Protein AF-0000000074462006 (afdb_homodimer)

InterPro domains:
  IPR008476 Protein PBDC1, metazoa/fungi [PTHR13410] (3-148)
  IPR021148 Polysaccharide biosynthesis domain [PF04669] (16-142)
  IPR023139 PBDC1-like domain superfamily [G3DSA:1.10.3560.10] (12-144)

Secondary structure (DSSP, 8-state):
------HHHHHHHHHHHHHHHHHHHHHHHHHHHHHHHS-GGG---STTHHHHHHHHHHH-TT--TTSPP-HHHHTSHHHHHHHHHHHGGGTTTSTTTT-EEEEESSTTS-S-TTTEEEEEHHHHHHHHHHHHHTTTTHHHHHHHHHHT-/------HHHHHHHHHHHHHHHHHHHHHHHHHHHHHHHS-GGG---STTHHHHHHHHHHH-TT--TTSPP-HHHHTSHHHHHHHHHHHGGGTTTSTTTT-EEEEESSTTS-S-TTTEEEEEHHHHHHHHHHHHHTTTTHHHHHHHHHHH-

Sequence (298 aa):
MSKPFDPETAENFEDMEKQFAVKAVEHLMTYWSILEKVPGSKLRLTKMDDEILESFQKEFPDFDPAETLDEDKMKSKEGKEKWRNWINQYEKIIEDFNFGTMLRASPKVEYDRDTTIFAMRMQFYAVEIARNRAGLNDWIYERAQKANKMSKPFDPETAENFEDMEKQFAVKAVEHLMTYWSILEKVPGSKLRLTKMDDEILESFQKEFPDFDPAETLDEDKMKSKEGKEKWRNWINQYEKIIEDFNFGTMLRASPKVEYDRDTTIFAMRMQFYAVEIARNRAGLNDWIYERAQKANK

pLDDT: mean 91.4, std 12.23, range [29.73, 98.75]

Structure (mmCIF, N/CA/C/O backbone):
data_AF-0000000074462006-model_v1
#
loop_
_entity.id
_entity.type
_entity.pdbx_description
1 polymer 'Protein PBDC1 homolog'
#
loop_
_atom_site.group_PDB
_atom_site.id
_atom_site.type_symbol
_atom_site.label_atom_id
_atom_site.label_alt_id
_atom_site.label_comp_id
_atom_site.label_asym_id
_atom_site.label_entity_id
_atom_site.label_seq_id
_atom_site.pdbx_PDB_ins_code
_atom_site.Cartn_x
_atom_site.Cartn_y
_atom_site.Cartn_z
_atom_site.occupancy
_atom_site.B_iso_or_equiv
_atom_site.auth_seq_id
_atom_site.auth_comp_id
_atom_site.auth_asym_id
_atom_site.auth_atom_id
_atom_site.pdbx_PDB_model_num
ATOM 1 N N . MET A 1 1 ? -35.156 0.19 -2.195 1 30.03 1 MET A N 1
ATOM 2 C CA . MET A 1 1 ? -35.062 1.135 -1.088 1 30.03 1 MET A CA 1
ATOM 3 C C . MET A 1 1 ? -33.688 1.033 -0.416 1 30.03 1 MET A C 1
ATOM 5 O O . MET A 1 1 ? -33.25 -0.063 -0.085 1 30.03 1 MET A O 1
ATOM 9 N N . SER A 1 2 ? -32.812 1.957 -0.608 1 38.69 2 SER A N 1
ATOM 10 C CA . SER A 1 2 ? -31.438 2.047 -0.091 1 38.69 2 SER A CA 1
ATOM 11 C C . SER A 1 2 ? -31.391 1.777 1.41 1 38.69 2 SER A C 1
ATOM 13 O O . SER A 1 2 ? -32.188 2.348 2.17 1 38.69 2 SER A O 1
ATOM 15 N N . LYS A 1 3 ? -31.25 0.632 1.844 1 43.88 3 LYS A N 1
ATOM 16 C CA . LYS A 1 3 ? -31.25 0.318 3.27 1 43.88 3 LYS A CA 1
ATOM 17 C C . LYS A 1 3 ? -30.641 1.449 4.086 1 43.88 3 LYS A C 1
ATOM 19 O O . LYS A 1 3 ? -29.719 2.133 3.619 1 43.88 3 LYS A O 1
ATOM 24 N N . PRO A 1 4 ? -31.219 1.793 5.152 1 48.81 4 PRO A N 1
ATOM 25 C CA . PRO A 1 4 ? -30.75 2.9 5.984 1 48.81 4 PRO A CA 1
ATOM 26 C C . PRO A 1 4 ? -29.281 2.746 6.391 1 48.81 4 PRO A C 1
ATOM 28 O O . PRO A 1 4 ? -28.797 1.623 6.52 1 48.81 4 PRO A O 1
ATOM 31 N N . PHE A 1 5 ? -28.469 3.727 6.227 1 54.06 5 PHE A N 1
ATOM 32 C CA . PHE A 1 5 ? -27.062 3.797 6.609 1 54.06 5 PHE A CA 1
ATOM 33 C C . PHE A 1 5 ? -26.859 3.352 8.055 1 54.06 5 PHE A C 1
ATOM 35 O O . PHE A 1 5 ? -27.469 3.916 8.969 1 54.06 5 PHE A O 1
ATOM 42 N N . ASP A 1 6 ? -26.734 2.104 8.406 1 61.88 6 ASP A N 1
ATOM 43 C CA . ASP A 1 6 ? -26.406 1.596 9.734 1 61.88 6 ASP A CA 1
ATOM 44 C C . ASP A 1 6 ? -24.953 1.911 10.094 1 61.88 6 ASP A C 1
ATOM 46 O O . ASP A 1 6 ? -24.031 1.367 9.484 1 61.88 6 ASP A O 1
ATOM 50 N N . PRO A 1 7 ? -24.797 2.842 10.938 1 63.03 7 PRO A N 1
ATOM 51 C CA . PRO A 1 7 ? -23.453 3.273 11.359 1 63.03 7 PRO A CA 1
ATOM 52 C C . PRO A 1 7 ? -22.562 2.105 11.766 1 63.03 7 PRO A C 1
ATOM 54 O O . PRO A 1 7 ? -21.344 2.139 11.523 1 63.03 7 PRO A O 1
ATOM 57 N N . GLU A 1 8 ? -23.156 1.146 12.43 1 62.78 8 GLU A N 1
ATOM 58 C CA . GLU A 1 8 ? -22.359 0.003 12.859 1 62.78 8 GLU A CA 1
ATOM 59 C C . GLU A 1 8 ? -21.812 -0.769 11.656 1 62.78 8 GLU A C 1
ATOM 61 O O . GLU A 1 8 ? -20.688 -1.24 11.68 1 62.78 8 GLU A O 1
ATOM 66 N N . THR A 1 9 ? -22.672 -0.893 10.727 1 64.88 9 THR A N 1
ATOM 67 C CA . THR A 1 9 ? -22.25 -1.581 9.516 1 64.88 9 THR A CA 1
ATOM 68 C C . THR A 1 9 ? -21.156 -0.79 8.797 1 64.88 9 THR A C 1
ATOM 70 O O . THR A 1 9 ? -20.188 -1.368 8.305 1 64.88 9 THR A O 1
ATOM 73 N N . ALA A 1 10 ? -21.359 0.447 8.867 1 64.38 10 ALA A N 1
ATOM 74 C CA . ALA A 1 10 ? -20.375 1.317 8.242 1 64.38 10 ALA A CA 1
ATOM 75 C C . ALA A 1 10 ? -19.031 1.212 8.945 1 64.38 10 ALA A C 1
ATOM 77 O O . ALA A 1 10 ? -17.984 1.163 8.297 1 64.38 10 ALA A O 1
ATOM 78 N N . GLU A 1 11 ? -19.094 1.138 10.281 1 69.5 11 GLU A N 1
ATOM 79 C CA . GLU A 1 11 ? -17.875 1.027 11.07 1 69.5 11 GLU A CA 1
ATOM 80 C C . GLU A 1 11 ? -17.156 -0.292 10.797 1 69.5 11 GLU A C 1
ATOM 82 O O . GLU A 1 11 ? -15.922 -0.332 10.711 1 69.5 11 GLU A O 1
ATOM 87 N N . ASN A 1 12 ? -17.938 -1.334 10.727 1 72.06 12 ASN A N 1
ATOM 88 C CA . ASN A 1 12 ? -17.359 -2.643 10.445 1 72.06 12 ASN A CA 1
ATOM 89 C C . ASN A 1 12 ? -16.703 -2.676 9.062 1 72.06 12 ASN A C 1
ATOM 91 O O . ASN A 1 12 ? -15.625 -3.248 8.898 1 72.06 12 ASN A O 1
ATOM 95 N N . PHE A 1 13 ? -17.375 -1.997 8.211 1 73.31 13 PHE A N 1
ATOM 96 C CA . PHE A 1 13 ? -16.828 -1.946 6.855 1 73.31 13 PHE A CA 1
ATOM 97 C C . PHE A 1 13 ? -15.531 -1.155 6.82 1 73.31 13 PHE A C 1
ATOM 99 O O . PHE A 1 13 ? -14.586 -1.538 6.125 1 73.31 13 PHE A O 1
ATOM 106 N N . GLU A 1 14 ? -15.508 -0.143 7.617 1 74.94 14 GLU A N 1
ATOM 107 C CA . GLU A 1 14 ? -14.305 0.675 7.68 1 74.94 14 GLU A CA 1
ATOM 108 C C . GLU A 1 14 ? -13.133 -0.107 8.273 1 74.94 14 GLU A C 1
ATOM 110 O O . GLU A 1 14 ? -12 0.026 7.824 1 74.94 14 GLU A O 1
ATOM 115 N N . ASP A 1 15 ? -13.5 -0.88 9.172 1 80.44 15 ASP A N 1
ATOM 116 C CA . ASP A 1 15 ? -12.461 -1.68 9.812 1 80.44 15 ASP A CA 1
ATOM 117 C C . ASP A 1 15 ? -11.93 -2.752 8.867 1 80.44 15 ASP A C 1
ATOM 119 O O . ASP A 1 15 ? 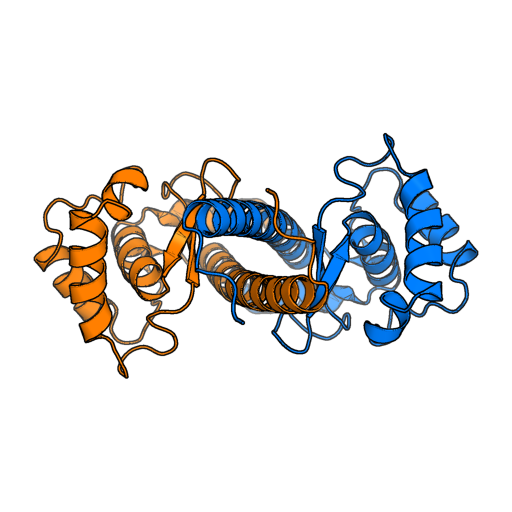-10.719 -2.998 8.82 1 80.44 15 ASP A O 1
ATOM 123 N N . MET A 1 16 ? -12.812 -3.32 8.18 1 81.12 16 MET A N 1
ATOM 124 C CA . MET A 1 16 ? -12.406 -4.34 7.219 1 81.12 16 MET A CA 1
ATOM 125 C C . MET A 1 16 ? -11.562 -3.73 6.105 1 81.12 16 MET A C 1
ATOM 127 O O . MET A 1 16 ? -10.531 -4.293 5.723 1 81.12 16 MET A O 1
ATOM 131 N N . GLU A 1 17 ? -12.016 -2.641 5.727 1 81.88 17 GLU A N 1
ATOM 132 C CA . GLU A 1 17 ? -11.281 -1.932 4.68 1 81.88 17 GLU A CA 1
ATOM 133 C C . GLU A 1 17 ? -9.867 -1.569 5.141 1 81.88 17 GLU A C 1
ATOM 135 O O . GLU A 1 17 ? -8.906 -1.738 4.395 1 81.88 17 GLU A O 1
ATOM 140 N N . LYS A 1 18 ? -9.82 -1.176 6.348 1 86.31 18 LYS A N 1
ATOM 141 C CA . LYS A 1 18 ? -8.531 -0.815 6.93 1 86.31 18 LYS A CA 1
ATOM 142 C C . LYS A 1 18 ? -7.617 -2.035 7.047 1 86.31 18 LYS A C 1
ATOM 144 O O . LYS A 1 18 ? -6.438 -1.974 6.695 1 86.31 18 LYS A O 1
ATOM 149 N N . GLN A 1 19 ? -8.141 -3.094 7.465 1 87.5 19 GLN A N 1
ATOM 150 C CA . GLN A 1 19 ? -7.336 -4.297 7.637 1 87.5 19 GLN A CA 1
ATOM 151 C C . GLN A 1 19 ? -6.785 -4.789 6.301 1 87.5 19 GLN A C 1
ATOM 153 O O . GLN A 1 19 ? -5.605 -5.129 6.199 1 87.5 19 GLN A O 1
ATOM 158 N N . PHE A 1 20 ? -7.656 -4.801 5.348 1 91.44 20 PHE A N 1
ATOM 159 C CA . PHE A 1 20 ? -7.215 -5.215 4.023 1 91.44 20 PHE A CA 1
ATOM 160 C C . PHE A 1 20 ? -6.152 -4.266 3.484 1 91.44 20 PHE A C 1
ATOM 162 O O . PHE A 1 20 ? -5.09 -4.703 3.035 1 91.44 20 PHE A O 1
ATOM 169 N N . ALA A 1 21 ? -6.441 -3.012 3.561 1 94.06 21 ALA A N 1
ATOM 170 C CA . ALA A 1 21 ? -5.551 -2.008 2.984 1 94.06 21 ALA A CA 1
ATOM 171 C C . ALA A 1 21 ? -4.184 -2.033 3.664 1 94.06 21 ALA A C 1
ATOM 173 O O . ALA A 1 21 ? -3.15 -2.014 2.992 1 94.06 21 ALA A O 1
ATOM 174 N N . VAL A 1 22 ? -4.172 -2.141 4.922 1 94 22 VAL A N 1
ATOM 175 C CA . VAL A 1 22 ? -2.914 -2.121 5.664 1 94 22 VAL A CA 1
ATOM 176 C C . VAL A 1 22 ? -2.092 -3.361 5.316 1 94 22 VAL A C 1
ATOM 178 O O . VAL A 1 22 ? -0.887 -3.266 5.074 1 94 22 VAL A O 1
ATOM 181 N N . LYS A 1 23 ? -2.742 -4.484 5.266 1 93.44 23 LYS A N 1
ATOM 182 C CA . LYS A 1 23 ? -2.041 -5.719 4.93 1 93.44 23 LYS A CA 1
ATOM 183 C C . LYS A 1 23 ? -1.5 -5.676 3.504 1 93.44 23 LYS A C 1
ATOM 185 O O . LYS A 1 23 ? -0.391 -6.145 3.242 1 93.44 23 LYS A O 1
ATOM 190 N N . ALA A 1 24 ? -2.318 -5.156 2.666 1 95 24 ALA A N 1
ATOM 191 C CA . ALA A 1 24 ? -1.876 -5.012 1.282 1 95 24 ALA A CA 1
ATOM 192 C C . ALA A 1 24 ? -0.675 -4.078 1.184 1 95 24 ALA A C 1
ATOM 194 O O . ALA A 1 24 ? 0.32 -4.402 0.531 1 95 24 ALA A O 1
ATOM 195 N N . VAL A 1 25 ? -0.757 -2.984 1.846 1 94.88 25 VAL A N 1
ATOM 196 C CA . VAL A 1 25 ? 0.331 -2.014 1.829 1 94.88 25 VAL A CA 1
ATOM 197 C C . VAL A 1 25 ? 1.604 -2.652 2.377 1 94.88 25 VAL A C 1
ATOM 199 O O . VAL A 1 25 ? 2.672 -2.547 1.768 1 94.88 25 VAL A O 1
ATOM 202 N N . GLU A 1 26 ? 1.517 -3.25 3.473 1 94.44 26 GLU A N 1
ATOM 203 C CA . GLU A 1 26 ? 2.666 -3.914 4.078 1 94.44 26 GLU A CA 1
ATOM 204 C C . GLU A 1 26 ? 3.295 -4.918 3.117 1 94.44 26 GLU A C 1
ATOM 206 O O . GLU A 1 26 ? 4.508 -4.902 2.9 1 94.44 26 GLU A O 1
ATOM 211 N N . HIS A 1 27 ? 2.48 -5.691 2.576 1 95.19 27 HIS A N 1
ATOM 212 C CA . HIS A 1 27 ? 2.924 -6.746 1.672 1 95.19 27 HIS A CA 1
ATOM 213 C C . HIS A 1 27 ? 3.562 -6.16 0.416 1 95.19 27 HIS A C 1
ATOM 215 O O . HIS A 1 27 ? 4.695 -6.508 0.071 1 95.19 27 HIS A O 1
ATOM 221 N N . LEU A 1 28 ? 2.906 -5.266 -0.195 1 97.12 28 LEU A N 1
ATOM 222 C CA . LEU A 1 28 ? 3.334 -4.758 -1.495 1 97.12 28 LEU A CA 1
ATOM 223 C C . LEU A 1 28 ? 4.531 -3.828 -1.35 1 97.12 28 LEU A C 1
ATOM 225 O O . LEU A 1 28 ? 5.43 -3.826 -2.195 1 97.12 28 LEU A O 1
ATOM 229 N N . MET A 1 29 ? 4.562 -3.059 -0.295 1 95.19 29 MET A N 1
ATOM 230 C CA . MET A 1 29 ? 5.703 -2.186 -0.047 1 95.19 29 MET A CA 1
ATOM 231 C C . MET A 1 29 ? 6.969 -3 0.206 1 95.19 29 MET A C 1
ATOM 233 O O . MET A 1 29 ? 8.039 -2.672 -0.31 1 95.19 29 MET A O 1
ATOM 237 N N . THR A 1 30 ? 6.855 -3.982 0.974 1 94.06 30 THR A N 1
ATOM 238 C CA . THR A 1 30 ? 7.996 -4.852 1.242 1 94.06 30 THR A CA 1
ATOM 239 C C . THR A 1 30 ? 8.492 -5.504 -0.044 1 94.06 30 THR A C 1
ATOM 241 O O . THR A 1 30 ? 9.688 -5.477 -0.339 1 94.06 30 THR A O 1
ATOM 244 N N . TYR A 1 31 ? 7.602 -6.059 -0.747 1 96.56 31 TYR A N 1
ATOM 245 C CA . TYR A 1 31 ? 7.941 -6.703 -2.01 1 96.56 31 TYR A CA 1
ATOM 246 C C . TYR A 1 31 ? 8.602 -5.723 -2.965 1 96.56 31 TYR A C 1
ATOM 248 O O . TYR A 1 31 ? 9.656 -6.012 -3.533 1 96.56 31 TYR A O 1
ATOM 256 N N . TRP A 1 32 ? 8.031 -4.555 -3.125 1 95.94 32 TRP A N 1
ATOM 257 C CA . TRP A 1 32 ? 8.555 -3.553 -4.047 1 95.94 32 TRP A CA 1
ATOM 258 C C . TRP A 1 32 ? 9.945 -3.092 -3.619 1 95.94 32 TRP A C 1
ATOM 260 O O . TRP A 1 32 ? 10.844 -2.945 -4.453 1 95.94 32 TRP A O 1
ATOM 270 N N . SER A 1 33 ? 10.102 -2.924 -2.312 1 93.12 33 SER A N 1
ATOM 271 C CA . SER A 1 33 ? 11.398 -2.518 -1.776 1 93.12 33 SER A CA 1
ATOM 272 C C . SER A 1 33 ? 12.477 -3.545 -2.1 1 93.12 33 SER A C 1
ATOM 274 O O . SER A 1 33 ? 13.609 -3.182 -2.443 1 93.12 33 SER A O 1
ATOM 276 N N . ILE A 1 34 ? 12.156 -4.773 -2.021 1 94.25 34 ILE A N 1
ATOM 277 C CA . ILE A 1 34 ? 13.117 -5.832 -2.309 1 94.25 34 ILE A CA 1
ATOM 278 C C . ILE A 1 34 ? 13.445 -5.84 -3.799 1 94.25 34 ILE A C 1
ATOM 280 O O . ILE A 1 34 ? 14.609 -5.98 -4.184 1 94.25 34 ILE A O 1
ATOM 284 N N . LEU A 1 35 ? 12.445 -5.621 -4.648 1 96.44 35 LEU A N 1
ATOM 285 C CA . LEU A 1 35 ? 12.648 -5.609 -6.09 1 96.44 35 LEU A CA 1
ATOM 286 C C . LEU A 1 35 ? 13.578 -4.473 -6.5 1 96.44 35 LEU A C 1
ATOM 288 O O . LEU A 1 35 ? 14.234 -4.547 -7.543 1 96.44 35 LEU A O 1
ATOM 292 N N . GLU A 1 36 ? 13.594 -3.439 -5.73 1 93.38 36 GLU A N 1
ATOM 293 C CA . GLU A 1 36 ? 14.477 -2.312 -6.02 1 93.38 36 GLU A CA 1
ATOM 294 C C . GLU A 1 36 ? 15.922 -2.633 -5.641 1 93.38 36 GLU A C 1
ATOM 296 O O . GLU A 1 36 ? 16.859 -1.99 -6.125 1 93.38 36 GLU A O 1
ATOM 301 N N . LYS A 1 37 ? 16.125 -3.611 -4.793 1 91.94 37 LYS A N 1
ATOM 302 C CA . LYS A 1 37 ? 17.453 -3.902 -4.25 1 91.94 37 LYS A CA 1
ATOM 303 C C . LYS A 1 37 ? 18.047 -5.148 -4.895 1 91.94 37 LYS A C 1
ATOM 305 O O . LYS A 1 37 ? 19.266 -5.277 -4.996 1 91.94 37 LYS A O 1
ATOM 310 N N . VAL A 1 38 ? 17.188 -6.07 -5.281 1 95.19 38 VAL A N 1
ATOM 311 C CA . VAL A 1 38 ? 17.609 -7.336 -5.867 1 95.19 38 VAL A CA 1
ATOM 312 C C . VAL A 1 38 ? 16.797 -7.613 -7.133 1 95.19 38 VAL A C 1
ATOM 314 O O . VAL A 1 38 ? 15.586 -7.418 -7.156 1 95.19 38 VAL A O 1
ATOM 317 N N . PRO A 1 39 ? 17.516 -8.109 -8.188 1 97.56 39 PRO A N 1
ATOM 318 C CA . PRO A 1 39 ? 16.75 -8.516 -9.367 1 97.56 39 PRO A CA 1
ATOM 319 C C . PRO A 1 39 ? 15.695 -9.57 -9.055 1 97.56 39 PRO A C 1
ATOM 321 O O . PRO A 1 39 ? 15.969 -10.531 -8.328 1 97.56 39 PRO A O 1
ATOM 324 N N . GLY A 1 40 ? 14.531 -9.383 -9.602 1 97.69 40 GLY A N 1
ATOM 325 C CA . GLY A 1 40 ? 13.445 -10.32 -9.375 1 97.69 40 GLY A CA 1
ATOM 326 C C . GLY A 1 40 ? 13.82 -11.758 -9.695 1 97.69 40 GLY A C 1
ATOM 327 O O . GLY A 1 40 ? 13.375 -12.688 -9.016 1 97.69 40 GLY A O 1
ATOM 328 N N . SER A 1 41 ? 14.602 -11.945 -10.672 1 97.88 41 SER A N 1
ATOM 329 C CA . SER A 1 41 ? 15.016 -13.273 -11.117 1 97.88 41 SER A CA 1
ATOM 330 C C . SER A 1 41 ? 15.812 -14 -10.039 1 97.88 41 SER A C 1
ATOM 332 O O . SER A 1 41 ? 15.945 -15.219 -10.078 1 97.88 41 SER A O 1
ATOM 334 N N . LYS A 1 42 ? 16.328 -13.273 -9.086 1 97 42 LYS A N 1
ATOM 335 C CA . LYS A 1 42 ? 17.141 -13.852 -8.031 1 97 42 LYS A CA 1
ATOM 336 C C . LYS A 1 42 ? 16.375 -13.898 -6.707 1 97 42 LYS A C 1
ATOM 338 O O . LYS A 1 42 ? 16.891 -14.391 -5.703 1 97 42 LYS A O 1
ATOM 343 N N . LEU A 1 43 ? 15.242 -13.391 -6.66 1 95.88 43 LEU A N 1
ATOM 344 C CA . LEU A 1 43 ? 14.461 -13.219 -5.445 1 95.88 43 LEU A CA 1
ATOM 345 C C . LEU A 1 43 ? 13.656 -14.477 -5.133 1 95.88 43 LEU A C 1
ATOM 347 O O . LEU A 1 43 ? 13.086 -15.094 -6.035 1 95.88 43 LEU A O 1
ATOM 351 N N . ARG A 1 44 ? 13.633 -14.867 -3.861 1 95.25 44 ARG A N 1
ATOM 352 C CA . ARG A 1 44 ? 12.75 -15.922 -3.369 1 95.25 44 ARG A CA 1
ATOM 353 C C . ARG A 1 44 ? 11.633 -15.336 -2.51 1 95.25 44 ARG A C 1
ATOM 355 O O . ARG A 1 44 ? 11.898 -14.648 -1.524 1 95.25 44 ARG A O 1
ATOM 362 N N . LEU A 1 45 ? 10.438 -15.648 -2.838 1 95.94 45 LEU A N 1
ATOM 363 C CA . LEU A 1 45 ? 9.297 -15.094 -2.119 1 95.94 45 LEU A CA 1
ATOM 364 C C . LEU A 1 45 ? 8.867 -16.016 -0.989 1 95.94 45 LEU A C 1
ATOM 366 O O . LEU A 1 45 ? 8.352 -15.562 0.033 1 95.94 45 LEU A O 1
ATOM 370 N N . THR A 1 46 ? 8.938 -17.281 -1.155 1 96.25 46 THR A N 1
ATOM 371 C CA . THR A 1 46 ? 8.617 -18.281 -0.157 1 96.25 46 THR A CA 1
ATOM 372 C C . THR A 1 46 ? 9.695 -19.375 -0.125 1 96.25 46 THR A C 1
ATOM 374 O O . THR A 1 46 ? 10.586 -19.391 -0.978 1 96.25 46 THR A O 1
ATOM 377 N N . LYS A 1 47 ? 9.508 -20.234 0.784 1 95.12 47 LYS A N 1
ATOM 378 C CA . LYS A 1 47 ? 10.492 -21.312 0.915 1 95.12 47 LYS A CA 1
ATOM 379 C C . LYS A 1 47 ? 10.266 -22.391 -0.146 1 95.12 47 LYS A C 1
ATOM 381 O O . LYS A 1 47 ? 11.109 -23.266 -0.33 1 95.12 47 LYS A O 1
ATOM 386 N N . MET A 1 48 ? 9.211 -22.328 -0.892 1 97 48 MET A N 1
ATOM 387 C CA . MET A 1 48 ? 8.883 -23.406 -1.826 1 97 48 MET A CA 1
ATOM 388 C C . MET A 1 48 ? 8.531 -22.844 -3.199 1 97 48 MET A C 1
ATOM 390 O O . MET A 1 48 ? 7.586 -23.297 -3.844 1 97 48 MET A O 1
ATOM 394 N N . ASP A 1 49 ? 9.195 -21.844 -3.572 1 98.12 49 ASP A N 1
ATOM 395 C CA . ASP A 1 49 ? 8.922 -21.156 -4.836 1 98.12 49 ASP A CA 1
ATOM 396 C C . ASP A 1 49 ? 8.922 -22.141 -6 1 98.12 49 ASP A C 1
ATOM 398 O O . ASP A 1 49 ? 8.039 -22.094 -6.863 1 98.12 49 ASP A O 1
ATOM 402 N N . ASP A 1 50 ? 9.945 -23 -6.094 1 98 50 ASP A N 1
ATOM 403 C CA . ASP A 1 50 ? 10.062 -23.938 -7.203 1 98 50 ASP A CA 1
ATOM 404 C C . ASP A 1 50 ? 8.859 -24.875 -7.266 1 98 50 ASP A C 1
ATOM 406 O O . ASP A 1 50 ? 8.312 -25.109 -8.344 1 98 50 ASP A O 1
ATOM 410 N N . GLU A 1 51 ? 8.477 -25.344 -6.148 1 98.06 51 GLU A N 1
ATOM 411 C CA . GLU A 1 51 ? 7.32 -26.219 -6.074 1 98.06 51 GLU A CA 1
ATOM 412 C C . GLU A 1 51 ? 6.043 -25.5 -6.473 1 98.06 51 GLU A C 1
ATOM 414 O O . GLU A 1 51 ? 5.199 -26.062 -7.18 1 98.06 51 GLU A O 1
ATOM 419 N N . ILE A 1 52 ? 5.898 -24.266 -5.996 1 98.19 52 ILE A N 1
ATOM 420 C CA . ILE A 1 52 ? 4.723 -23.469 -6.32 1 98.19 52 ILE A CA 1
ATOM 421 C C . ILE A 1 52 ? 4.668 -23.219 -7.824 1 98.19 52 ILE A C 1
ATOM 423 O O . ILE A 1 52 ? 3.613 -23.359 -8.445 1 98.19 52 ILE A O 1
ATOM 427 N N . LEU A 1 53 ? 5.75 -22.891 -8.359 1 98.38 53 LEU A N 1
ATOM 428 C CA . LEU A 1 53 ? 5.812 -22.609 -9.789 1 98.38 53 LEU A CA 1
ATOM 429 C C . LEU A 1 53 ? 5.418 -23.828 -10.609 1 98.38 53 LEU A C 1
ATOM 431 O O . LEU A 1 53 ? 4.625 -23.719 -11.547 1 98.38 53 LEU A O 1
ATOM 435 N N . GLU A 1 54 ? 6.016 -24.922 -10.297 1 98.25 54 GLU A N 1
ATOM 436 C CA . GLU A 1 54 ? 5.703 -26.172 -11.008 1 98.25 54 GLU A CA 1
ATOM 437 C C . GLU A 1 54 ? 4.219 -26.5 -10.898 1 98.25 54 GLU A C 1
ATOM 439 O O . GLU A 1 54 ? 3.574 -26.812 -11.906 1 98.25 54 GLU A O 1
ATOM 444 N N . SER A 1 55 ? 3.709 -26.438 -9.695 1 98.25 55 SER A N 1
ATOM 445 C CA . SER A 1 55 ? 2.295 -26.719 -9.453 1 98.25 55 SER A CA 1
ATOM 446 C C . SER A 1 55 ? 1.407 -25.75 -10.227 1 98.25 55 SER A C 1
ATOM 448 O O . SER A 1 55 ? 0.401 -26.156 -10.812 1 98.25 55 SER A O 1
ATOM 450 N N . PHE A 1 56 ? 1.722 -24.516 -10.227 1 98.5 56 PHE A N 1
ATOM 451 C CA . PHE A 1 56 ? 0.978 -23.453 -10.914 1 98.5 56 PHE A CA 1
ATOM 452 C C . PHE A 1 56 ? 0.949 -23.703 -12.414 1 98.5 56 PHE A C 1
ATOM 454 O O . PHE A 1 56 ? -0.109 -23.625 -13.047 1 98.5 56 PHE A O 1
ATOM 461 N N . GLN A 1 57 ? 2.059 -24.047 -12.945 1 97.62 57 GLN A N 1
ATOM 462 C CA . GLN A 1 57 ? 2.164 -24.297 -14.383 1 97.62 57 GLN A CA 1
ATOM 463 C C . GLN A 1 57 ? 1.377 -25.547 -14.781 1 97.62 57 GLN A C 1
ATOM 465 O O . GLN A 1 57 ? 0.82 -25.609 -15.875 1 97.62 57 GLN A O 1
ATOM 470 N N . LYS A 1 58 ? 1.37 -26.516 -13.93 1 98 58 LYS A N 1
ATOM 471 C CA . LYS A 1 58 ? 0.594 -27.719 -14.188 1 98 58 LYS A CA 1
ATOM 472 C C . LYS A 1 58 ? -0.901 -27.422 -14.219 1 98 58 LYS A C 1
ATOM 474 O O . LYS A 1 58 ? -1.621 -27.906 -15.094 1 98 58 LYS A O 1
ATOM 479 N N . GLU A 1 59 ? -1.303 -26.594 -13.273 1 97.44 59 GLU A N 1
ATOM 480 C CA . GLU A 1 59 ? -2.723 -26.266 -13.172 1 97.44 59 GLU A CA 1
ATOM 481 C C . GLU A 1 59 ? -3.141 -25.266 -14.25 1 97.44 59 GLU A C 1
ATOM 483 O O . GLU A 1 59 ? -4.262 -25.328 -14.758 1 97.44 59 GLU A O 1
ATOM 488 N N . PHE A 1 60 ? -2.279 -24.359 -14.555 1 97.38 60 PHE A N 1
ATOM 489 C CA . PHE A 1 60 ? -2.531 -23.312 -15.539 1 97.38 60 PHE A CA 1
ATOM 490 C C . PHE A 1 60 ? -1.474 -23.328 -16.641 1 97.38 60 PHE A C 1
ATOM 492 O O . PHE A 1 60 ? -0.707 -22.375 -16.781 1 97.38 60 PHE A O 1
ATOM 499 N N . PRO A 1 61 ? -1.485 -24.281 -17.484 1 97 61 PRO A N 1
ATOM 500 C CA . PRO A 1 61 ? -0.42 -24.469 -18.469 1 97 61 PRO A CA 1
ATOM 501 C C . PRO A 1 61 ? -0.369 -23.359 -19.5 1 97 61 PRO A C 1
ATOM 503 O O . PRO A 1 61 ? 0.688 -23.109 -20.078 1 97 61 PRO A O 1
ATOM 506 N N . ASP A 1 62 ? -1.461 -22.703 -19.703 1 95.19 62 ASP A N 1
ATOM 507 C CA . ASP A 1 62 ? -1.518 -21.672 -20.719 1 95.19 62 ASP A CA 1
ATOM 508 C C . ASP A 1 62 ? -1.183 -20.297 -20.141 1 95.19 62 ASP A C 1
ATOM 510 O O . ASP A 1 62 ? -1.262 -19.281 -20.828 1 95.19 62 ASP A O 1
ATOM 514 N N . PHE A 1 63 ? -0.843 -20.312 -18.922 1 96.44 63 PHE A N 1
ATOM 515 C CA . PHE A 1 63 ? -0.525 -19.031 -18.281 1 96.44 63 PHE A CA 1
ATOM 516 C C . PHE A 1 63 ? 0.79 -18.469 -18.812 1 96.44 63 PHE A C 1
ATOM 518 O O . PHE A 1 63 ? 1.799 -19.188 -18.844 1 96.44 63 PHE A O 1
ATOM 525 N N . ASP A 1 64 ? 0.773 -17.312 -19.25 1 97.88 64 ASP A N 1
ATOM 526 C CA . ASP A 1 64 ? 1.955 -16.562 -19.672 1 97.88 64 ASP A CA 1
ATOM 527 C C . ASP A 1 64 ? 2.217 -15.383 -18.75 1 97.88 64 ASP A C 1
ATOM 529 O O . ASP A 1 64 ? 1.459 -14.406 -18.734 1 97.88 64 ASP A O 1
ATOM 533 N N . PRO A 1 65 ? 3.268 -15.406 -18 1 97.88 65 PRO A N 1
ATOM 534 C CA . PRO A 1 65 ? 3.535 -14.352 -17.031 1 97.88 65 PRO A CA 1
ATOM 535 C C . PRO A 1 65 ? 3.779 -12.992 -17.688 1 97.88 65 PRO A C 1
ATOM 537 O O . PRO A 1 65 ? 3.719 -11.961 -17.016 1 97.88 65 PRO A O 1
ATOM 540 N N . ALA A 1 66 ? 4.07 -12.977 -18.953 1 98.12 66 ALA A N 1
ATOM 541 C CA . ALA A 1 66 ? 4.371 -11.727 -19.641 1 98.12 66 ALA A CA 1
ATOM 542 C C . ALA A 1 66 ? 3.094 -11.039 -20.125 1 98.12 66 ALA A C 1
ATOM 544 O O . ALA A 1 66 ? 3.111 -9.859 -20.469 1 98.12 66 ALA A O 1
ATOM 545 N N . GLU A 1 67 ? 2.059 -11.812 -20.125 1 97.75 67 GLU A N 1
ATOM 546 C CA . GLU A 1 67 ? 0.797 -11.289 -20.641 1 97.75 67 GLU A CA 1
ATOM 547 C C . GLU A 1 67 ? 0.028 -10.531 -19.562 1 97.75 67 GLU A C 1
ATOM 549 O O . GLU A 1 67 ? 0.186 -10.805 -18.359 1 97.75 67 GLU A O 1
ATOM 554 N N . THR A 1 68 ? -0.81 -9.586 -19.969 1 98.06 68 THR A N 1
ATOM 555 C CA . THR A 1 68 ? -1.702 -8.883 -19.062 1 98.06 68 THR A CA 1
ATOM 556 C C . THR A 1 68 ? -2.768 -9.828 -18.516 1 98.06 68 THR A C 1
ATOM 558 O O . THR A 1 68 ? -3.414 -10.547 -19.266 1 98.06 68 THR A O 1
ATOM 561 N N . LEU A 1 69 ? -2.855 -9.836 -17.219 1 97.25 69 LEU A N 1
ATOM 562 C CA . LEU A 1 69 ? -3.83 -10.703 -16.578 1 97.25 69 LEU A CA 1
ATOM 563 C C . LEU A 1 69 ? -5.254 -10.312 -16.953 1 97.25 69 LEU A C 1
ATOM 565 O O . LEU A 1 69 ? -5.562 -9.117 -17.047 1 97.25 69 LEU A O 1
ATOM 569 N N . ASP A 1 70 ? -6.02 -11.281 -17.188 1 94.38 70 ASP A N 1
ATOM 570 C CA . ASP A 1 70 ? -7.441 -11.078 -17.453 1 94.38 70 ASP A CA 1
ATOM 571 C C . ASP A 1 70 ? -8.266 -11.242 -16.188 1 94.38 70 ASP A C 1
ATOM 573 O O . ASP A 1 70 ? -8.672 -12.352 -15.844 1 94.38 70 ASP A O 1
ATOM 577 N N . GLU A 1 71 ? -8.547 -10.109 -15.516 1 91.44 71 GLU A N 1
ATOM 578 C CA . GLU A 1 71 ? -9.258 -10.141 -14.242 1 91.44 71 GLU A CA 1
ATOM 579 C C . GLU A 1 71 ? -10.648 -10.75 -14.398 1 91.44 71 GLU A C 1
ATOM 581 O O . GLU A 1 71 ? -11.125 -11.469 -13.516 1 91.44 71 GLU A O 1
ATOM 586 N N . ASP A 1 72 ? -11.32 -10.445 -15.523 1 92.12 72 ASP A N 1
ATOM 587 C CA . ASP A 1 72 ? -12.664 -10.969 -15.758 1 92.12 72 ASP A CA 1
ATOM 588 C C . ASP A 1 72 ? -12.656 -12.492 -15.836 1 92.12 72 ASP A C 1
ATOM 590 O O . ASP A 1 72 ? -13.555 -13.148 -15.32 1 92.12 72 ASP A O 1
ATOM 594 N N . LYS A 1 73 ? -11.664 -12.969 -16.5 1 94 73 LYS A N 1
ATOM 595 C CA . LYS A 1 73 ? -11.539 -14.422 -16.594 1 94 73 LYS A CA 1
ATOM 596 C C . LYS A 1 73 ? -11.289 -15.039 -15.227 1 94 73 LYS A C 1
ATOM 598 O O . LYS A 1 73 ? -11.883 -16.062 -14.891 1 94 73 LYS A O 1
ATOM 603 N N . MET A 1 74 ? -10.469 -14.43 -14.398 1 93.25 74 MET A N 1
ATOM 604 C CA . MET A 1 74 ? -10.133 -14.922 -13.062 1 93.25 74 MET A CA 1
ATOM 605 C C . MET A 1 74 ? -11.336 -14.875 -12.141 1 93.25 74 MET A C 1
ATOM 607 O O . MET A 1 74 ? -11.477 -15.711 -11.242 1 93.25 74 MET A O 1
ATOM 611 N N . LYS A 1 75 ? -12.188 -13.922 -12.414 1 89.69 75 LYS A N 1
ATOM 612 C CA . LYS A 1 75 ? -13.336 -13.703 -11.539 1 89.69 75 LYS A CA 1
ATOM 613 C C . LYS A 1 75 ? -14.586 -14.359 -12.094 1 89.69 75 LYS A C 1
ATOM 615 O O . LYS A 1 75 ? -15.672 -14.234 -11.523 1 89.69 75 LYS A O 1
ATOM 620 N N . SER A 1 76 ? -14.43 -14.992 -13.266 1 94.31 76 SER A N 1
ATOM 621 C CA . SER A 1 76 ? -15.531 -15.773 -13.812 1 94.31 76 SER A CA 1
ATOM 622 C C . SER A 1 76 ? -15.867 -16.953 -12.898 1 94.31 76 SER A C 1
ATOM 624 O O . SER A 1 76 ? -15.102 -17.281 -11.992 1 94.31 76 SER A O 1
ATOM 626 N N . LYS A 1 77 ? -17.047 -17.531 -13.047 1 95.31 77 LYS A N 1
ATOM 627 C CA . LYS A 1 77 ? -17.422 -18.703 -12.25 1 95.31 77 LYS A CA 1
ATOM 628 C C . LYS A 1 77 ? -16.375 -19.797 -12.352 1 95.31 77 LYS A C 1
ATOM 630 O O . LYS A 1 77 ? -15.938 -20.344 -11.328 1 95.31 77 LYS A O 1
ATOM 635 N N . GLU A 1 78 ? -16 -20.125 -13.562 1 96 78 GLU A N 1
ATOM 636 C CA . GLU A 1 78 ? -15.008 -21.172 -13.797 1 96 78 GLU A CA 1
ATOM 637 C C . GLU A 1 78 ? -13.648 -20.766 -13.234 1 96 78 GLU A C 1
ATOM 639 O O . GLU A 1 78 ? -12.945 -21.578 -12.633 1 96 78 GLU A O 1
ATOM 644 N N . GLY A 1 79 ? -13.203 -19.531 -13.477 1 95.75 79 GLY A N 1
ATOM 645 C CA . GLY A 1 79 ? -11.93 -19.031 -12.984 1 95.75 79 GLY A CA 1
ATOM 646 C C . GLY A 1 79 ? -11.82 -19.047 -11.477 1 95.75 79 GLY A C 1
ATOM 647 O O . GLY A 1 79 ? -10.82 -19.516 -10.922 1 95.75 79 GLY A O 1
ATOM 648 N N . LYS A 1 80 ? -12.898 -18.578 -10.859 1 94.94 80 LYS A N 1
ATOM 649 C CA . LYS A 1 80 ? -12.914 -18.562 -9.398 1 94.94 80 LYS A CA 1
ATOM 650 C C . LYS A 1 80 ? -12.773 -19.969 -8.836 1 94.94 80 LYS A C 1
ATOM 652 O O . LYS A 1 80 ? -12.031 -20.188 -7.871 1 94.94 80 LYS A O 1
ATOM 657 N N . GLU A 1 81 ? -13.492 -20.859 -9.422 1 96.69 81 GLU A N 1
ATOM 658 C CA . GLU A 1 81 ? -13.453 -22.234 -8.945 1 96.69 81 GLU A CA 1
ATOM 659 C C . GLU A 1 81 ? -12.078 -22.859 -9.156 1 96.69 81 GLU A C 1
ATOM 661 O O . GLU A 1 81 ? -11.555 -23.547 -8.266 1 96.69 81 GLU A O 1
ATOM 666 N N . LYS A 1 82 ? -11.508 -22.641 -10.25 1 97 82 LYS A N 1
ATOM 667 C CA . LYS A 1 82 ? -10.188 -23.188 -10.555 1 97 82 LYS A CA 1
ATOM 668 C C . LYS A 1 82 ? -9.133 -22.656 -9.594 1 97 82 LYS A C 1
ATOM 670 O O . LYS A 1 82 ? -8.344 -23.422 -9.031 1 97 82 LYS A O 1
ATOM 675 N N . TRP A 1 83 ? -9.102 -21.375 -9.383 1 97.25 83 TRP A N 1
ATOM 676 C CA . TRP A 1 83 ? -8.156 -20.75 -8.469 1 97.25 83 TRP A CA 1
ATOM 677 C C . TRP A 1 83 ? -8.383 -21.219 -7.039 1 97.25 83 TRP A C 1
ATOM 679 O O . TRP A 1 83 ? -7.434 -21.547 -6.324 1 97.25 83 TRP A O 1
ATOM 689 N N . ARG A 1 84 ? -9.633 -21.25 -6.648 1 96.5 84 ARG A N 1
ATOM 690 C CA . ARG A 1 84 ? -9.977 -21.672 -5.293 1 96.5 84 ARG A CA 1
ATOM 691 C C . ARG A 1 84 ? -9.461 -23.078 -5.012 1 96.5 84 ARG A C 1
ATOM 693 O O . ARG A 1 84 ? -8.836 -23.328 -3.979 1 96.5 84 ARG A O 1
ATOM 700 N N . ASN A 1 85 ? -9.75 -23.984 -5.93 1 96.94 85 ASN A N 1
ATOM 701 C CA . ASN A 1 85 ? -9.297 -25.359 -5.777 1 96.94 85 ASN A CA 1
ATOM 702 C C . ASN A 1 85 ? -7.777 -25.438 -5.672 1 96.94 85 ASN A C 1
ATOM 704 O O . ASN A 1 85 ? -7.25 -26.203 -4.855 1 96.94 85 ASN A O 1
ATOM 708 N N . TRP A 1 86 ? -7.137 -24.688 -6.441 1 97.81 86 TRP A N 1
ATOM 709 C CA . TRP A 1 86 ? -5.676 -24.734 -6.465 1 97.81 86 TRP A CA 1
ATOM 710 C C . TRP A 1 86 ? -5.094 -24.109 -5.199 1 97.81 86 TRP A C 1
ATOM 712 O O . TRP A 1 86 ? -4.191 -24.672 -4.582 1 97.81 86 TRP A O 1
ATOM 722 N N . ILE A 1 87 ? -5.598 -22.984 -4.773 1 96.81 87 ILE A N 1
ATOM 723 C CA . ILE A 1 87 ? -5.062 -22.234 -3.645 1 96.81 87 ILE A CA 1
ATOM 724 C C . ILE A 1 87 ? -5.301 -23 -2.348 1 96.81 87 ILE A C 1
ATOM 726 O O . ILE A 1 87 ? -4.469 -22.969 -1.439 1 96.81 87 ILE A O 1
ATOM 730 N N . ASN A 1 88 ? -6.391 -23.734 -2.307 1 96.38 88 ASN A N 1
ATOM 731 C CA . ASN A 1 88 ? -6.766 -24.453 -1.095 1 96.38 88 ASN A CA 1
ATOM 732 C C . ASN A 1 88 ? -5.723 -25.516 -0.728 1 96.38 88 ASN A C 1
ATOM 734 O O . ASN A 1 88 ? -5.621 -25.906 0.434 1 96.38 88 ASN A O 1
ATOM 738 N N . GLN A 1 89 ? -4.934 -25.922 -1.672 1 95.81 89 GLN A N 1
ATOM 739 C CA . GLN A 1 89 ? -3.891 -26.906 -1.421 1 95.81 89 GLN A CA 1
ATOM 740 C C . GLN A 1 89 ? -2.801 -26.344 -0.513 1 95.81 89 GLN A C 1
ATOM 742 O O . GLN A 1 89 ? -2 -27.094 0.046 1 95.81 89 GLN A O 1
ATOM 747 N N . TYR A 1 90 ? -2.799 -25.078 -0.373 1 97.19 90 TYR A N 1
ATOM 748 C CA . TYR A 1 90 ? -1.713 -24.438 0.366 1 97.19 90 TYR A CA 1
ATOM 749 C C . TYR A 1 90 ? -2.186 -23.984 1.738 1 97.19 90 TYR A C 1
ATOM 751 O O . TYR A 1 90 ? -1.479 -23.234 2.428 1 97.19 90 TYR A O 1
ATOM 759 N N . GLU A 1 91 ? -3.371 -24.484 2.055 1 94.88 91 GLU A N 1
ATOM 760 C CA . GLU A 1 91 ? -3.857 -24.25 3.412 1 94.88 91 GLU A CA 1
ATOM 761 C C . GLU A 1 91 ? -2.924 -24.891 4.441 1 94.88 91 GLU A C 1
ATOM 763 O O . GLU A 1 91 ? -2.518 -26.047 4.297 1 94.88 91 GLU A O 1
ATOM 768 N N . LYS A 1 92 ? -2.471 -24.094 5.461 1 94 92 LYS A N 1
ATOM 769 C CA . LYS A 1 92 ? -1.583 -24.531 6.539 1 94 92 LYS A CA 1
ATOM 770 C C . LYS A 1 92 ? -0.153 -24.703 6.035 1 94 92 LYS A C 1
ATOM 772 O O . LYS A 1 92 ? 0.7 -25.234 6.75 1 94 92 LYS A O 1
ATOM 777 N N . ILE A 1 93 ? 0.102 -24.469 4.797 1 95.12 93 ILE A N 1
ATOM 778 C CA . ILE A 1 93 ? 1.443 -24.562 4.227 1 95.12 93 ILE A CA 1
ATOM 779 C C . ILE A 1 93 ? 2.023 -23.156 4.062 1 95.12 93 ILE A C 1
ATOM 781 O O . ILE A 1 93 ? 3.141 -22.875 4.508 1 95.12 93 ILE A O 1
ATOM 785 N N . ILE A 1 94 ? 1.225 -22.266 3.479 1 95.06 94 ILE A N 1
ATOM 786 C CA . ILE A 1 94 ? 1.617 -20.875 3.291 1 95.06 94 ILE A CA 1
ATOM 787 C C . ILE A 1 94 ? 0.789 -19.984 4.207 1 95.06 94 ILE A C 1
ATOM 789 O O . ILE A 1 94 ? -0.443 -20.031 4.188 1 95.06 94 ILE A O 1
ATOM 793 N N . GLU A 1 95 ? 1.526 -19.25 5.012 1 91.5 95 GLU A N 1
ATOM 794 C CA . GLU A 1 95 ? 0.844 -18.297 5.887 1 91.5 95 GLU A CA 1
ATOM 795 C C . GLU A 1 95 ? 0.071 -17.266 5.078 1 91.5 95 GLU A C 1
ATOM 797 O O . GLU A 1 95 ? 0.572 -16.75 4.074 1 91.5 95 GLU A O 1
ATOM 802 N N . ASP A 1 96 ? -1.217 -17.016 5.445 1 91 96 ASP A N 1
ATOM 803 C CA . ASP A 1 96 ? -2.051 -15.977 4.848 1 91 96 ASP A CA 1
ATOM 804 C C . ASP A 1 96 ? -2.303 -16.25 3.369 1 91 96 ASP A C 1
ATOM 806 O O . ASP A 1 96 ? -2.381 -15.32 2.562 1 91 96 ASP A O 1
ATOM 810 N N . PHE A 1 97 ? -2.346 -17.562 3.035 1 93.94 97 PHE A N 1
ATOM 811 C CA . PHE A 1 97 ? -2.416 -17.969 1.637 1 93.94 97 PHE A CA 1
ATOM 812 C C . PHE A 1 97 ? -3.674 -17.422 0.976 1 93.94 97 PHE A C 1
ATOM 814 O O . PHE A 1 97 ? -3.709 -17.234 -0.242 1 93.94 97 PHE A O 1
ATOM 821 N N . ASN A 1 98 ? -4.715 -17.156 1.826 1 92.25 98 ASN A N 1
ATOM 822 C CA . ASN A 1 98 ? -6 -16.75 1.264 1 92.25 98 ASN A CA 1
ATOM 823 C C . ASN A 1 98 ? -6.348 -15.312 1.643 1 92.25 98 ASN A C 1
ATOM 825 O O . ASN A 1 98 ? -7.504 -14.906 1.54 1 92.25 98 ASN A O 1
ATOM 829 N N . PHE A 1 99 ? -5.379 -14.594 2.084 1 91.62 99 PHE A N 1
ATOM 830 C CA . PHE A 1 99 ? -5.594 -13.188 2.404 1 91.62 99 PHE A CA 1
ATOM 831 C C . PHE A 1 99 ? -5.617 -12.336 1.137 1 91.62 99 PHE A C 1
ATOM 833 O O . PHE A 1 99 ? -4.906 -12.633 0.173 1 91.62 99 PHE A O 1
ATOM 840 N N . GLY A 1 100 ? -6.391 -11.336 1.165 1 92.12 100 GLY A N 1
ATOM 841 C CA . GLY A 1 100 ? -6.484 -10.438 0.021 1 92.12 100 GLY A CA 1
ATOM 842 C C . GLY A 1 100 ? -5.258 -9.57 -0.158 1 92.12 100 GLY A C 1
ATOM 843 O O . GLY A 1 100 ? -4.645 -9.148 0.823 1 92.12 100 GLY A O 1
ATOM 844 N N . THR A 1 101 ? -4.969 -9.234 -1.358 1 95.75 101 THR A N 1
ATOM 845 C CA . THR A 1 101 ? -3.92 -8.312 -1.762 1 95.75 101 THR A CA 1
ATOM 846 C C . THR A 1 101 ? -4.172 -7.789 -3.174 1 95.75 101 THR A C 1
ATOM 848 O O . THR A 1 101 ? -5.297 -7.852 -3.674 1 95.75 101 THR A O 1
ATOM 851 N N . MET A 1 102 ? -3.141 -7.168 -3.693 1 96.25 102 MET A N 1
ATOM 852 C CA . MET A 1 102 ? -3.279 -6.656 -5.055 1 96.25 102 MET A CA 1
ATOM 853 C C . MET A 1 102 ? -2.113 -7.105 -5.926 1 96.25 102 MET A C 1
ATOM 855 O O . MET A 1 102 ? -1.06 -7.488 -5.414 1 96.25 102 MET A O 1
ATOM 859 N N . LEU A 1 103 ? -2.457 -7.137 -7.207 1 96.94 103 LEU A N 1
ATOM 860 C CA . LEU A 1 103 ? -1.504 -7.57 -8.219 1 96.94 103 LEU A CA 1
ATOM 861 C C . LEU A 1 103 ? -1.475 -6.594 -9.391 1 96.94 103 LEU A C 1
ATOM 863 O O . LEU A 1 103 ? -2.521 -6.105 -9.828 1 96.94 103 LEU A O 1
ATOM 867 N N . ARG A 1 104 ? -0.227 -6.328 -9.82 1 98 104 ARG A N 1
ATOM 868 C CA . ARG A 1 104 ? -0.156 -5.602 -11.086 1 98 104 ARG A CA 1
ATOM 869 C C . ARG A 1 104 ? -0.77 -6.418 -12.219 1 98 104 ARG A C 1
ATOM 871 O O . ARG A 1 104 ? -0.531 -7.625 -12.32 1 98 104 ARG A O 1
ATOM 878 N N . ALA A 1 105 ? -1.498 -5.781 -13.109 1 97.75 105 ALA A N 1
ATOM 879 C CA . ALA A 1 105 ? -2.113 -6.477 -14.234 1 97.75 105 ALA A CA 1
ATOM 880 C C . ALA A 1 105 ? -1.056 -7.004 -15.203 1 97.75 105 ALA A C 1
ATOM 882 O O . ALA A 1 105 ? -1.259 -8.023 -15.859 1 97.75 105 ALA A O 1
ATOM 883 N N . SER A 1 106 ? 0.022 -6.297 -15.273 1 98.25 106 SER A N 1
ATOM 884 C CA . SER A 1 106 ? 1.155 -6.641 -16.125 1 98.25 106 SER A CA 1
ATOM 885 C C . SER A 1 106 ? 2.48 -6.387 -15.414 1 98.25 106 SER A C 1
ATOM 887 O O . SER A 1 106 ? 2.586 -5.469 -14.594 1 98.25 106 SER A O 1
ATOM 889 N N . PRO A 1 107 ? 3.467 -7.23 -15.703 1 98.12 107 PRO A N 1
ATOM 890 C CA . PRO A 1 107 ? 4.766 -7 -15.07 1 98.12 107 PRO A CA 1
ATOM 891 C C . PRO A 1 107 ? 5.457 -5.738 -15.586 1 98.12 107 PRO A C 1
ATOM 893 O O . PRO A 1 107 ? 6.465 -5.305 -15.016 1 98.12 107 PRO A O 1
ATOM 896 N N . LYS A 1 108 ? 4.883 -5.117 -16.578 1 97.5 108 LYS A N 1
ATOM 897 C CA . LYS A 1 108 ? 5.535 -3.988 -17.234 1 97.5 108 LYS A CA 1
ATOM 898 C C . LYS A 1 108 ? 5.07 -2.664 -16.625 1 97.5 108 LYS A C 1
ATOM 900 O O . LYS A 1 108 ? 5.543 -1.597 -17.031 1 97.5 108 LYS A O 1
ATOM 905 N N . VAL A 1 109 ? 4.113 -2.762 -15.719 1 96.75 109 VAL A N 1
ATOM 906 C CA . VAL A 1 109 ? 3.51 -1.532 -15.219 1 96.75 109 VAL A CA 1
ATOM 907 C C . VAL A 1 109 ? 3.688 -1.449 -13.703 1 96.75 109 VAL A C 1
ATOM 909 O O . VAL A 1 109 ? 4.078 -2.428 -13.062 1 96.75 109 VAL A O 1
ATOM 912 N N . GLU A 1 110 ? 3.432 -0.316 -13.156 1 94.94 110 GLU A N 1
ATOM 913 C CA . GLU A 1 110 ? 3.375 -0.093 -11.719 1 94.94 110 GLU A CA 1
ATOM 914 C C . GLU A 1 110 ? 1.936 -0.109 -11.211 1 94.94 110 GLU A C 1
ATOM 916 O O . GLU A 1 110 ? 0.998 -0.246 -12 1 94.94 110 GLU A O 1
ATOM 921 N N . TYR A 1 111 ? 1.758 -0.069 -9.883 1 95.5 111 TYR A N 1
ATOM 922 C CA . TYR A 1 111 ? 0.428 -0.077 -9.289 1 95.5 111 TYR A CA 1
ATOM 923 C C . TYR A 1 111 ? -0.319 1.215 -9.602 1 95.5 111 TYR A C 1
ATOM 925 O O . TYR A 1 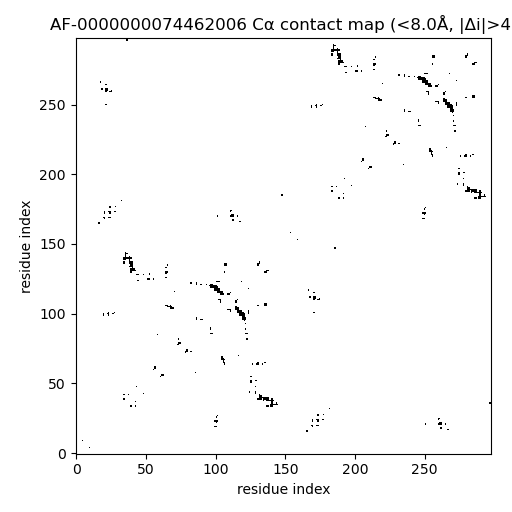111 ? 0.193 2.311 -9.352 1 95.5 111 TYR A O 1
ATOM 933 N N . ASP A 1 112 ? -1.44 1.062 -10.188 1 93 112 ASP A N 1
ATOM 934 C CA . ASP A 1 112 ? -2.367 2.152 -10.484 1 93 112 ASP A CA 1
ATOM 935 C C . ASP A 1 112 ? -3.801 1.64 -10.594 1 93 112 ASP A C 1
ATOM 937 O O . ASP A 1 112 ? -4.035 0.429 -10.586 1 93 112 ASP A O 1
ATOM 941 N N . ARG A 1 113 ? -4.727 2.523 -10.695 1 89.06 113 ARG A N 1
ATOM 942 C CA . ARG A 1 113 ? -6.141 2.172 -10.711 1 89.06 113 ARG A CA 1
ATOM 943 C C . ARG A 1 113 ? -6.453 1.19 -11.836 1 89.06 113 ARG A C 1
ATOM 945 O O . ARG A 1 113 ? -7.129 0.184 -11.617 1 89.06 113 ARG A O 1
ATOM 952 N N . ASP A 1 114 ? -5.914 1.436 -13.016 1 92.44 114 ASP A N 1
ATOM 953 C CA . ASP A 1 114 ? -6.277 0.639 -14.188 1 92.44 114 ASP A CA 1
ATOM 954 C C . ASP A 1 114 ? -5.266 -0.479 -14.422 1 92.44 114 ASP A C 1
ATOM 956 O O . ASP A 1 114 ? -5.445 -1.305 -15.32 1 92.44 114 ASP A O 1
ATOM 960 N N . THR A 1 115 ? -4.254 -0.519 -13.562 1 96.62 115 THR A N 1
ATOM 961 C CA . THR A 1 115 ? -3.209 -1.506 -13.82 1 96.62 115 THR A CA 1
ATOM 962 C C . THR A 1 115 ? -3.061 -2.455 -12.633 1 96.62 115 THR A C 1
ATOM 964 O O . THR A 1 115 ? -2.086 -3.205 -12.547 1 96.62 115 THR A O 1
ATOM 967 N N . THR A 1 116 ? -3.953 -2.371 -11.734 1 96.5 116 THR A N 1
ATOM 968 C CA . THR A 1 116 ? -3.916 -3.193 -10.523 1 96.5 116 THR A CA 1
ATOM 969 C C . THR A 1 116 ? -5.18 -4.039 -10.406 1 96.5 116 THR A C 1
ATOM 971 O O . THR A 1 116 ? -6.285 -3.555 -10.664 1 96.5 116 THR A O 1
ATOM 974 N N . ILE A 1 117 ? -5.043 -5.23 -10.078 1 95.12 117 ILE A N 1
ATOM 975 C CA . ILE A 1 117 ? -6.207 -6.082 -9.859 1 95.12 117 ILE A CA 1
ATOM 976 C C . ILE A 1 117 ? -6.18 -6.633 -8.438 1 95.12 117 ILE A C 1
ATOM 978 O O . ILE A 1 117 ? -5.133 -6.645 -7.789 1 95.12 117 ILE A O 1
ATOM 982 N N . PHE A 1 118 ? -7.352 -7.074 -8 1 92.62 118 PHE A N 1
ATOM 983 C CA . PHE A 1 118 ? -7.457 -7.742 -6.707 1 92.62 118 PHE A CA 1
ATOM 984 C C . PHE A 1 118 ? -7.082 -9.211 -6.828 1 92.62 118 PHE A C 1
ATOM 986 O O . PHE A 1 118 ? -7.441 -9.875 -7.801 1 92.62 118 PHE A O 1
ATOM 993 N N . ALA A 1 119 ? -6.371 -9.688 -5.844 1 94.69 119 ALA A N 1
ATOM 994 C CA . ALA A 1 119 ? -5.957 -11.094 -5.816 1 94.69 119 ALA A CA 1
ATOM 995 C C . ALA A 1 119 ? -5.766 -11.578 -4.387 1 94.69 119 ALA A C 1
ATOM 997 O O . ALA A 1 119 ? -5.77 -10.781 -3.443 1 94.69 119 ALA A O 1
ATOM 998 N N . MET A 1 120 ? -5.715 -12.812 -4.227 1 95.12 120 MET A N 1
ATOM 999 C CA . MET A 1 120 ? -5.363 -13.422 -2.947 1 95.12 120 MET A CA 1
ATOM 1000 C C . MET A 1 120 ? -3.859 -13.641 -2.846 1 95.12 120 MET A C 1
ATOM 1002 O O . MET A 1 120 ? -3.154 -13.633 -3.855 1 95.12 120 MET A O 1
ATOM 1006 N N . ARG A 1 121 ? -3.387 -13.922 -1.682 1 96.81 121 ARG A N 1
ATOM 1007 C CA . ARG A 1 121 ? -1.954 -14.023 -1.421 1 96.81 121 ARG A CA 1
ATOM 1008 C C . ARG A 1 121 ? -1.324 -15.133 -2.262 1 96.81 121 ARG A C 1
ATOM 1010 O O . ARG A 1 121 ? -0.257 -14.938 -2.85 1 96.81 121 ARG A O 1
ATOM 1017 N N . MET A 1 122 ? -1.953 -16.219 -2.385 1 97.75 122 MET A N 1
ATOM 1018 C CA . MET A 1 122 ? -1.367 -17.328 -3.127 1 97.75 122 MET A CA 1
ATOM 1019 C C . MET A 1 122 ? -1.341 -17.031 -4.621 1 97.75 122 MET A C 1
ATOM 1021 O O . MET A 1 122 ? -0.419 -17.438 -5.328 1 97.75 122 MET A O 1
ATOM 1025 N N . GLN A 1 123 ? -2.391 -16.359 -5.086 1 97.56 123 GLN A N 1
ATOM 1026 C CA . GLN A 1 123 ? -2.367 -15.906 -6.473 1 97.56 123 GLN A CA 1
ATOM 1027 C C . GLN A 1 123 ? -1.185 -14.977 -6.73 1 97.56 123 GLN A C 1
ATOM 1029 O O . GLN A 1 123 ? -0.51 -15.094 -7.758 1 97.56 123 GLN A O 1
ATOM 1034 N N . PHE A 1 124 ? -0.991 -14.102 -5.781 1 98.12 124 PHE A N 1
ATOM 1035 C CA . PHE A 1 124 ? 0.136 -13.18 -5.855 1 98.12 124 PHE A CA 1
ATOM 1036 C C . PHE A 1 124 ? 1.454 -13.938 -5.941 1 98.12 124 PHE A C 1
ATOM 1038 O O . PHE A 1 124 ? 2.268 -13.68 -6.832 1 98.12 124 PHE A O 1
ATOM 1045 N N . TYR A 1 125 ? 1.634 -14.891 -5.082 1 98.25 125 TYR A N 1
ATOM 1046 C CA . TYR A 1 125 ? 2.871 -15.664 -5.074 1 98.25 125 TYR A CA 1
ATOM 1047 C C . TYR A 1 125 ? 3.053 -16.406 -6.391 1 98.25 125 TYR A C 1
ATOM 1049 O O . TYR A 1 125 ? 4.137 -16.391 -6.98 1 98.25 125 TYR A O 1
ATOM 1057 N N . ALA A 1 126 ? 2.012 -17.031 -6.859 1 98.25 126 ALA A N 1
ATOM 1058 C CA . ALA A 1 126 ? 2.104 -17.812 -8.094 1 98.25 126 ALA A CA 1
ATOM 1059 C C . ALA A 1 126 ? 2.525 -16.922 -9.266 1 98.25 126 ALA A C 1
ATOM 1061 O O . ALA A 1 126 ? 3.484 -17.25 -9.977 1 98.25 126 ALA A O 1
ATOM 1062 N N . VAL A 1 127 ? 1.854 -15.82 -9.414 1 98.44 127 VAL A N 1
ATOM 1063 C CA . VAL A 1 127 ? 2.064 -14.938 -10.555 1 98.44 127 VAL A CA 1
ATOM 1064 C C . VAL A 1 127 ? 3.436 -14.273 -10.445 1 98.44 127 VAL A C 1
ATOM 1066 O O . VAL A 1 127 ? 4.203 -14.258 -11.406 1 98.44 127 VAL A O 1
ATOM 1069 N N . GLU A 1 128 ? 3.789 -13.781 -9.297 1 98.62 128 GLU A N 1
ATOM 1070 C CA . GLU A 1 128 ? 5.023 -13.023 -9.141 1 98.62 128 GLU A CA 1
ATOM 1071 C C . GLU A 1 128 ? 6.246 -13.938 -9.172 1 98.62 128 GLU A C 1
ATOM 1073 O O . GLU A 1 128 ? 7.305 -13.547 -9.664 1 98.62 128 GLU A O 1
ATOM 1078 N N . ILE A 1 129 ? 6.078 -15.148 -8.641 1 98.69 129 ILE A N 1
ATOM 1079 C CA . ILE A 1 129 ? 7.172 -16.109 -8.773 1 98.69 129 ILE A CA 1
ATOM 1080 C C . ILE A 1 129 ? 7.434 -16.391 -10.25 1 98.69 129 ILE A C 1
ATOM 1082 O O . ILE A 1 129 ? 8.586 -16.391 -10.695 1 98.69 129 ILE A O 1
ATOM 1086 N N . ALA A 1 130 ? 6.383 -16.625 -11.008 1 98.69 130 ALA A N 1
ATOM 1087 C CA . ALA A 1 130 ? 6.523 -16.875 -12.445 1 98.69 130 ALA A CA 1
ATOM 1088 C C . ALA A 1 130 ? 7.172 -15.68 -13.141 1 98.69 130 ALA A C 1
ATOM 1090 O O . ALA A 1 130 ? 8.062 -15.852 -13.977 1 98.69 130 ALA A O 1
ATOM 1091 N N . ARG A 1 131 ? 6.73 -14.461 -12.812 1 98.75 131 ARG A N 1
ATOM 1092 C CA . ARG A 1 131 ? 7.277 -13.25 -13.414 1 98.75 131 ARG A CA 1
ATOM 1093 C C . ARG A 1 131 ? 8.75 -13.07 -13.055 1 98.75 131 ARG A C 1
ATOM 1095 O O . ARG A 1 131 ? 9.562 -12.703 -13.906 1 98.75 131 ARG A O 1
ATOM 1102 N N . ASN A 1 132 ? 9.062 -13.344 -11.828 1 98.62 132 ASN A N 1
ATOM 1103 C CA . ASN A 1 132 ? 10.438 -13.219 -11.359 1 98.62 132 ASN A CA 1
ATOM 1104 C C . ASN A 1 132 ? 11.359 -14.219 -12.055 1 98.62 132 ASN A C 1
ATOM 1106 O O . ASN A 1 132 ? 12.438 -13.859 -12.523 1 98.62 132 ASN A O 1
ATOM 1110 N N . ARG A 1 133 ? 10.914 -15.438 -12.125 1 98.06 133 ARG A N 1
ATOM 1111 C CA . ARG A 1 133 ? 11.727 -16.469 -12.758 1 98.06 133 ARG A CA 1
ATOM 1112 C C . ARG A 1 133 ? 11.938 -16.172 -14.234 1 98.06 133 ARG A C 1
ATOM 1114 O O . ARG A 1 133 ? 12.969 -16.547 -14.805 1 98.06 133 ARG A O 1
ATOM 1121 N N . ALA A 1 134 ? 11.039 -15.508 -14.828 1 98.12 134 ALA A N 1
ATOM 1122 C CA . ALA A 1 134 ? 11.125 -15.156 -16.234 1 98.12 134 ALA A CA 1
ATOM 1123 C C . ALA A 1 134 ? 11.898 -13.859 -16.438 1 98.12 134 ALA A C 1
ATOM 1125 O O . ALA A 1 1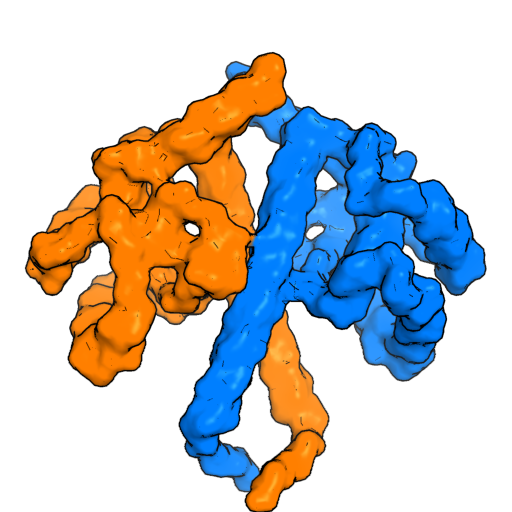34 ? 12.047 -13.383 -17.562 1 98.12 134 ALA A O 1
ATOM 1126 N N . GLY A 1 135 ? 12.258 -13.195 -15.336 1 98.38 135 GLY A N 1
ATOM 1127 C CA . GLY A 1 135 ? 13.055 -11.977 -15.406 1 98.38 135 GLY A CA 1
ATOM 1128 C C . GLY A 1 135 ? 12.242 -10.75 -15.75 1 98.38 135 GLY A C 1
ATOM 1129 O O . GLY A 1 135 ? 12.789 -9.734 -16.172 1 98.38 135 GLY A O 1
ATOM 1130 N N . LEU A 1 136 ? 10.992 -10.828 -15.555 1 98.56 136 LEU A N 1
ATOM 1131 C CA . LEU A 1 136 ? 10.102 -9.781 -16.047 1 98.56 136 LEU A CA 1
ATOM 1132 C C . LEU A 1 136 ? 10.047 -8.609 -15.07 1 98.56 136 LEU A C 1
ATOM 1134 O O . LEU A 1 136 ? 9.578 -7.527 -15.43 1 98.56 136 LEU A O 1
ATOM 1138 N N . ASN A 1 137 ? 10.516 -8.789 -13.836 1 98.44 137 ASN A N 1
ATOM 1139 C CA . ASN A 1 137 ? 10.516 -7.715 -12.844 1 98.44 137 ASN A CA 1
ATOM 1140 C C . ASN A 1 137 ? 11.891 -7.078 -12.703 1 98.44 137 ASN A C 1
ATOM 1142 O O . ASN A 1 137 ? 12.078 -6.164 -11.898 1 98.44 137 ASN A O 1
ATOM 1146 N N . ASP A 1 138 ? 12.875 -7.488 -13.477 1 98.38 138 ASP A N 1
ATOM 1147 C CA . ASP A 1 138 ? 14.258 -7.059 -13.289 1 98.38 138 ASP A CA 1
ATOM 1148 C C . ASP A 1 138 ? 14.422 -5.574 -13.609 1 98.38 138 ASP A C 1
ATOM 1150 O O . ASP A 1 138 ? 15.359 -4.934 -13.133 1 98.38 138 ASP A O 1
ATOM 1154 N N . TRP A 1 139 ? 13.523 -5.062 -14.391 1 97.81 139 TRP A N 1
ATOM 1155 C CA . TRP A 1 139 ? 13.609 -3.656 -14.766 1 97.81 139 TRP A CA 1
ATOM 1156 C C . TRP A 1 139 ? 13.508 -2.758 -13.539 1 97.81 139 TRP A C 1
ATOM 1158 O O . TRP A 1 139 ? 14.047 -1.646 -13.531 1 97.81 139 TRP A O 1
ATOM 1168 N N . ILE A 1 140 ? 12.805 -3.18 -12.508 1 96.25 140 ILE A N 1
ATOM 1169 C CA . ILE A 1 140 ? 12.617 -2.393 -11.297 1 96.25 140 ILE A CA 1
ATOM 1170 C C . ILE A 1 140 ? 13.969 -2.189 -10.602 1 96.25 140 ILE A C 1
ATOM 1172 O O . ILE A 1 140 ? 14.297 -1.075 -10.188 1 96.25 140 ILE A O 1
ATOM 1176 N N . TYR A 1 141 ? 14.688 -3.266 -10.539 1 95.81 141 TYR A N 1
ATOM 1177 C CA . TYR A 1 141 ? 16.031 -3.207 -9.984 1 95.81 141 TYR A CA 1
ATOM 1178 C C . TYR A 1 141 ? 16.922 -2.275 -10.805 1 95.81 141 TYR A C 1
ATOM 1180 O O . TYR A 1 141 ? 17.625 -1.426 -10.25 1 95.81 141 TYR A O 1
ATOM 1188 N N . GLU A 1 142 ? 16.906 -2.469 -12.062 1 95.94 142 GLU A N 1
ATOM 1189 C CA . GLU A 1 142 ? 17.734 -1.678 -12.969 1 95.94 142 GLU A CA 1
ATOM 1190 C C . GLU A 1 142 ? 17.422 -0.191 -12.859 1 95.94 142 GLU A C 1
ATOM 1192 O O . GLU A 1 142 ? 18.328 0.644 -12.805 1 95.94 142 GLU A O 1
ATOM 1197 N N . ARG A 1 143 ? 16.203 0.075 -12.797 1 94.12 143 ARG A N 1
ATOM 1198 C CA . ARG A 1 143 ? 15.766 1.461 -12.68 1 94.12 143 ARG A CA 1
ATOM 1199 C C . ARG A 1 143 ? 16.219 2.076 -11.367 1 94.12 143 ARG A C 1
ATOM 1201 O O . ARG A 1 143 ? 16.65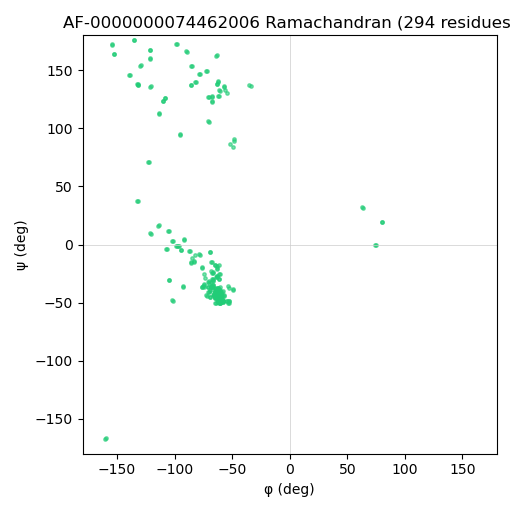6 3.23 -11.328 1 94.12 143 ARG A O 1
ATOM 1208 N N . ALA A 1 144 ? 16.078 1.344 -10.312 1 89.12 144 ALA A N 1
ATOM 1209 C CA . ALA A 1 144 ? 16.469 1.829 -8.984 1 89.12 144 ALA A CA 1
ATOM 1210 C C . ALA A 1 144 ? 17.969 2.107 -8.93 1 89.12 144 ALA A C 1
ATOM 1212 O O . ALA A 1 144 ? 18.406 3.066 -8.281 1 89.12 144 ALA A O 1
ATOM 1213 N N . GLN A 1 145 ? 18.75 1.249 -9.602 1 89.19 145 GLN A N 1
ATOM 1214 C CA . GLN A 1 145 ? 20.203 1.427 -9.617 1 89.19 145 GLN A CA 1
ATOM 1215 C C . GLN A 1 145 ? 20.594 2.691 -10.375 1 89.19 145 GLN A C 1
ATOM 1217 O O . GLN A 1 145 ? 21.547 3.371 -10.008 1 89.19 145 GLN A O 1
ATOM 1222 N N . LYS A 1 146 ? 19.875 2.949 -11.336 1 86.62 146 LYS A N 1
ATOM 1223 C CA . LYS A 1 146 ? 20.172 4.141 -12.125 1 86.62 146 LYS A CA 1
ATOM 1224 C C . LYS A 1 146 ? 19.844 5.41 -11.344 1 86.62 146 LYS A C 1
ATOM 1226 O O . LYS A 1 146 ? 20.531 6.422 -11.469 1 86.62 146 LYS A O 1
ATOM 1231 N N . ALA A 1 147 ? 18.844 5.344 -10.516 1 76.12 147 ALA A N 1
ATOM 1232 C CA . ALA A 1 147 ? 18.438 6.504 -9.727 1 76.12 147 ALA A CA 1
ATOM 1233 C C . ALA A 1 147 ? 19.422 6.777 -8.594 1 76.12 147 ALA A C 1
ATOM 1235 O O . ALA A 1 147 ? 19.562 7.922 -8.156 1 76.12 147 ALA A O 1
ATOM 1236 N N . ASN A 1 148 ? 20.047 5.773 -8.141 1 72 148 ASN A N 1
ATOM 1237 C CA . ASN A 1 148 ? 21 5.906 -7.047 1 72 148 ASN A CA 1
ATOM 1238 C C . ASN A 1 148 ? 22.375 6.371 -7.551 1 72 148 ASN A C 1
ATOM 1240 O O . ASN A 1 148 ? 23.25 6.684 -6.754 1 72 148 ASN A O 1
ATOM 1244 N N . LYS A 1 149 ? 22.641 6.426 -8.867 1 62.62 149 LYS A N 1
ATOM 1245 C CA . LYS A 1 149 ? 23.891 6.934 -9.445 1 62.62 149 LYS A CA 1
ATOM 1246 C C . LYS A 1 149 ? 23.766 8.422 -9.773 1 62.62 149 LYS A C 1
ATOM 1248 O O . LYS A 1 149 ? 24.688 9.195 -9.484 1 62.62 149 LYS A O 1
ATOM 1253 N N . MET B 1 1 ? -32.094 -8.07 12.406 1 29.73 1 MET B N 1
ATOM 1254 C CA . MET B 1 1 ? -32.094 -8.984 11.273 1 29.73 1 MET B CA 1
ATOM 1255 C C . MET B 1 1 ? -31.047 -8.594 10.242 1 29.73 1 MET B C 1
ATOM 1257 O O . MET B 1 1 ? -30.984 -7.434 9.828 1 29.73 1 MET B O 1
ATOM 1261 N N . SER B 1 2 ? -29.938 -9.281 10.117 1 38.75 2 SER B N 1
ATOM 1262 C CA . SER B 1 2 ? -28.797 -9.078 9.227 1 38.75 2 SER B CA 1
ATOM 1263 C C . SER B 1 2 ? -29.25 -8.867 7.785 1 38.75 2 SER B C 1
ATOM 1265 O O . SER B 1 2 ? -30.078 -9.625 7.273 1 38.75 2 SER B O 1
ATOM 1267 N N . LYS B 1 3 ? -29.453 -7.746 7.418 1 43.34 3 LYS B N 1
ATOM 1268 C CA . LYS B 1 3 ? -29.969 -7.512 6.07 1 43.34 3 LYS B CA 1
ATOM 1269 C C . LYS B 1 3 ? -29.391 -8.516 5.082 1 43.34 3 LYS B C 1
ATOM 1271 O O . LYS B 1 3 ? -28.234 -8.922 5.203 1 43.34 3 LYS B O 1
ATOM 1276 N N . PRO B 1 4 ? -30.141 -9.023 4.246 1 49.06 4 PRO B N 1
ATOM 1277 C CA . PRO B 1 4 ? -29.703 -10.031 3.277 1 49.06 4 PRO B CA 1
ATOM 1278 C C . PRO B 1 4 ? -28.531 -9.555 2.43 1 49.06 4 PRO B C 1
ATOM 1280 O O . PRO B 1 4 ? -28.375 -8.359 2.188 1 49.06 4 PRO B O 1
ATOM 1283 N N . PHE B 1 5 ? -27.5 -10.328 2.252 1 54.16 5 PHE B N 1
ATOM 1284 C CA . PHE B 1 5 ? -26.297 -10.086 1.455 1 54.16 5 PHE B CA 1
ATOM 1285 C C . PHE B 1 5 ? -26.672 -9.664 0.038 1 54.16 5 PHE B C 1
ATOM 1287 O O . PHE B 1 5 ? -27.375 -10.383 -0.664 1 54.16 5 PHE B O 1
ATOM 1294 N N . ASP B 1 6 ? -26.922 -8.43 -0.295 1 61.62 6 ASP B N 1
ATOM 1295 C CA . ASP B 1 6 ? -27.141 -7.91 -1.643 1 61.62 6 ASP B CA 1
ATOM 1296 C C . ASP B 1 6 ? -25.828 -7.902 -2.439 1 61.62 6 ASP B C 1
ATOM 1298 O O . ASP B 1 6 ? -24.906 -7.156 -2.115 1 61.62 6 ASP B O 1
ATOM 1302 N N . PRO B 1 7 ? -25.734 -8.797 -3.332 1 63.81 7 PRO B N 1
ATOM 1303 C CA . PRO B 1 7 ? -24.531 -8.938 -4.152 1 63.81 7 PRO B CA 1
ATOM 1304 C C . PRO B 1 7 ? -24.078 -7.613 -4.766 1 63.81 7 PRO B C 1
ATOM 1306 O O . PRO B 1 7 ? -22.875 -7.371 -4.902 1 63.81 7 PRO B O 1
ATOM 1309 N N . GLU B 1 8 ? -25.031 -6.82 -5.188 1 63.25 8 GLU B N 1
ATOM 1310 C CA . GLU B 1 8 ? -24.672 -5.547 -5.801 1 63.25 8 GLU B CA 1
ATOM 1311 C C . GLU B 1 8 ? -23.969 -4.633 -4.797 1 63.25 8 GLU B C 1
ATOM 1313 O O . GLU B 1 8 ? -23.031 -3.926 -5.148 1 63.25 8 GLU B O 1
ATOM 1318 N N . THR B 1 9 ? -24.516 -4.668 -3.65 1 65.5 9 THR B N 1
ATOM 1319 C CA . THR B 1 9 ? -23.906 -3.867 -2.6 1 65.5 9 THR B CA 1
ATOM 1320 C C . THR B 1 9 ? -22.5 -4.379 -2.277 1 65.5 9 THR B C 1
ATOM 1322 O O . THR B 1 9 ? -21.578 -3.588 -2.074 1 65.5 9 THR B O 1
ATOM 1325 N N . ALA B 1 10 ? -22.453 -5.645 -2.326 1 65.06 10 ALA B N 1
ATOM 1326 C CA . ALA B 1 10 ? -21.156 -6.262 -2.061 1 65.06 10 ALA B CA 1
ATOM 1327 C C . ALA B 1 10 ? -20.141 -5.883 -3.133 1 65.06 10 ALA B C 1
ATOM 1329 O O . ALA B 1 10 ? -18.969 -5.594 -2.824 1 65.06 10 ALA B O 1
ATOM 1330 N N . GLU B 1 11 ? -20.625 -5.863 -4.375 1 70 11 GLU B N 1
ATOM 1331 C CA . GLU B 1 11 ? -19.75 -5.516 -5.492 1 70 11 GLU B CA 1
ATOM 1332 C C . GLU B 1 11 ? -19.281 -4.062 -5.402 1 70 11 GLU B C 1
ATOM 1334 O O . GLU B 1 11 ? -18.125 -3.754 -5.695 1 70 11 GLU B O 1
ATOM 1339 N N . ASN B 1 12 ? -20.219 -3.223 -5.059 1 72.19 12 ASN B N 1
ATOM 1340 C CA . ASN B 1 12 ? -19.891 -1.811 -4.914 1 72.19 12 ASN B CA 1
ATOM 1341 C C . ASN B 1 12 ? -18.859 -1.59 -3.799 1 72.19 12 ASN B C 1
ATOM 1343 O O . ASN B 1 12 ? -17.938 -0.788 -3.945 1 72.19 12 ASN B O 1
ATOM 1347 N N . PHE B 1 13 ? -19.078 -2.379 -2.809 1 73.5 13 PHE B N 1
ATOM 1348 C CA . PHE B 1 13 ? -18.156 -2.268 -1.683 1 73.5 13 PHE B CA 1
ATOM 1349 C C . PHE B 1 13 ? -16.766 -2.752 -2.072 1 73.5 13 PHE B C 1
ATOM 1351 O O . PHE B 1 13 ? -15.758 -2.15 -1.684 1 73.5 13 PHE B O 1
ATOM 1358 N N . GLU B 1 14 ? -16.766 -3.754 -2.879 1 75.19 14 GLU B N 1
ATOM 1359 C CA . GLU B 1 14 ? -15.484 -4.289 -3.334 1 75.19 14 GLU B CA 1
ATOM 1360 C C . GLU B 1 14 ? -14.758 -3.289 -4.227 1 75.19 14 GLU B C 1
ATOM 1362 O O . GLU B 1 14 ? -13.531 -3.156 -4.148 1 75.19 14 GLU B O 1
ATOM 1367 N N . ASP B 1 15 ? -15.531 -2.65 -4.945 1 80.44 15 ASP B N 1
ATOM 1368 C CA . ASP B 1 15 ? -14.945 -1.665 -5.848 1 80.44 15 ASP B CA 1
ATOM 1369 C C . ASP B 1 15 ? -14.391 -0.471 -5.07 1 80.44 15 ASP B C 1
ATOM 1371 O O . ASP B 1 15 ? -13.312 0.037 -5.383 1 80.44 15 ASP B O 1
ATOM 1375 N N . MET B 1 16 ? -15.133 -0.087 -4.117 1 80.88 16 MET B N 1
ATOM 1376 C CA . MET B 1 16 ? -14.688 1.028 -3.289 1 80.88 16 MET B CA 1
ATOM 1377 C C . MET B 1 16 ? -13.43 0.66 -2.512 1 80.88 16 MET B C 1
ATOM 1379 O O . MET B 1 16 ? -12.484 1.447 -2.443 1 80.88 16 MET B O 1
ATOM 1383 N N . GLU B 1 17 ? -13.477 -0.498 -2.064 1 81.81 17 GLU B N 1
ATOM 1384 C CA . GLU B 1 17 ? -12.328 -0.988 -1.316 1 81.81 17 GLU B CA 1
ATOM 1385 C C . GLU B 1 17 ? -11.078 -1.05 -2.199 1 81.81 17 GLU B C 1
ATOM 1387 O O . GLU B 1 17 ? -9.992 -0.651 -1.776 1 81.81 17 GLU B O 1
ATOM 1392 N N . LYS B 1 18 ? -11.32 -1.468 -3.367 1 86.19 18 LYS B N 1
ATOM 1393 C CA . LYS B 1 18 ? -10.219 -1.556 -4.324 1 86.19 18 LYS B CA 1
ATOM 1394 C C . LYS B 1 18 ? -9.68 -0.171 -4.668 1 86.19 18 LYS B C 1
ATOM 1396 O O . LYS B 1 18 ? -8.469 0.04 -4.691 1 86.19 18 LYS B O 1
ATOM 1401 N N . GLN B 1 19 ? -10.531 0.726 -4.879 1 87.44 19 GLN B N 1
ATOM 1402 C CA . GLN B 1 19 ? -10.102 2.07 -5.246 1 87.44 19 GLN B CA 1
ATOM 1403 C C . GLN B 1 19 ? -9.297 2.719 -4.125 1 87.44 19 GLN B C 1
ATOM 1405 O O . GLN B 1 19 ? -8.25 3.318 -4.371 1 87.44 19 GLN B O 1
ATOM 1410 N N . PHE B 1 20 ? -9.82 2.574 -2.949 1 91.38 20 PHE B N 1
ATOM 1411 C CA . PHE B 1 20 ? -9.102 3.121 -1.804 1 91.38 20 PHE B CA 1
ATOM 1412 C C . PHE B 1 20 ? -7.742 2.453 -1.647 1 91.38 20 PHE B C 1
ATOM 1414 O O . PHE B 1 20 ? -6.723 3.135 -1.524 1 91.38 20 PHE B O 1
ATOM 1421 N N . ALA B 1 21 ? -7.746 1.162 -1.683 1 94.06 21 ALA B N 1
ATOM 1422 C CA . ALA B 1 21 ? -6.52 0.405 -1.441 1 94.06 21 ALA B CA 1
ATOM 1423 C C . ALA B 1 21 ? -5.469 0.709 -2.506 1 94.06 21 ALA B C 1
ATOM 1425 O O . ALA B 1 21 ? -4.301 0.944 -2.184 1 94.06 21 ALA B O 1
ATOM 1426 N N . VAL B 1 22 ? -5.871 0.769 -3.701 1 93.94 22 VAL B N 1
ATOM 1427 C CA . VAL B 1 22 ? -4.93 1.005 -4.793 1 93.94 22 VAL B CA 1
ATOM 1428 C C . VAL B 1 22 ? -4.34 2.408 -4.668 1 93.94 22 VAL B C 1
ATOM 1430 O O . VAL B 1 22 ? -3.129 2.592 -4.812 1 93.94 22 VAL B O 1
ATOM 1433 N N . LYS B 1 23 ? -5.176 3.359 -4.379 1 93.25 23 LYS B N 1
ATOM 1434 C CA . LYS B 1 23 ? -4.703 4.734 -4.234 1 93.25 23 LYS B CA 1
ATOM 1435 C C . LYS B 1 23 ? -3.756 4.863 -3.045 1 93.25 23 LYS B C 1
ATOM 1437 O O . LYS B 1 23 ? -2.756 5.582 -3.117 1 93.25 23 LYS B O 1
ATOM 1442 N N . ALA B 1 24 ? -4.141 4.195 -2.018 1 94.94 24 ALA B N 1
ATOM 1443 C CA . ALA B 1 24 ? -3.275 4.207 -0.839 1 94.94 24 ALA B CA 1
ATOM 1444 C C . ALA B 1 24 ? -1.924 3.57 -1.144 1 94.94 24 ALA B C 1
ATOM 1446 O O . ALA B 1 24 ? -0.876 4.133 -0.814 1 94.94 24 ALA B O 1
ATOM 1447 N N . VAL B 1 25 ? -1.957 2.477 -1.79 1 94.88 25 VAL B N 1
ATOM 1448 C CA . VAL B 1 25 ? -0.727 1.773 -2.139 1 94.88 25 VAL B CA 1
ATOM 1449 C C . VAL B 1 25 ? 0.141 2.662 -3.029 1 94.88 25 VAL B C 1
ATOM 1451 O O . VAL B 1 25 ? 1.338 2.82 -2.779 1 94.88 25 VAL B O 1
ATOM 1454 N N . GLU B 1 26 ? -0.411 3.174 -4.023 1 94.31 26 GLU B N 1
ATOM 1455 C CA . GLU B 1 26 ? 0.318 4.059 -4.93 1 94.31 26 GLU B CA 1
ATOM 1456 C C . GLU B 1 26 ? 0.966 5.215 -4.172 1 94.31 26 GLU B C 1
ATOM 1458 O O . GLU B 1 26 ? 2.158 5.48 -4.336 1 94.31 26 GLU B O 1
ATOM 1463 N N . HIS B 1 27 ? 0.203 5.816 -3.379 1 95.12 27 HIS B N 1
ATOM 1464 C CA . HIS B 1 27 ? 0.652 6.973 -2.613 1 95.12 27 HIS B CA 1
ATOM 1465 C C . HIS B 1 27 ? 1.757 6.59 -1.634 1 95.12 27 HIS B C 1
ATOM 1467 O O . HIS B 1 27 ? 2.834 7.191 -1.641 1 95.12 27 HIS B O 1
ATOM 1473 N N . LEU B 1 28 ? 1.54 5.586 -0.89 1 97.12 28 LEU B N 1
ATOM 1474 C CA . LEU B 1 28 ? 2.445 5.234 0.198 1 97.12 28 LEU B CA 1
ATOM 1475 C C . LEU B 1 28 ? 3.717 4.586 -0.34 1 97.12 28 LEU B C 1
ATOM 1477 O O . LEU B 1 28 ? 4.809 4.816 0.19 1 97.12 28 LEU B O 1
ATOM 1481 N N . MET B 1 29 ? 3.588 3.814 -1.374 1 95.12 29 MET B N 1
ATOM 1482 C CA . MET B 1 29 ? 4.766 3.211 -1.991 1 95.12 29 MET B CA 1
ATOM 1483 C C . MET B 1 29 ? 5.676 4.277 -2.59 1 95.12 29 MET B C 1
ATOM 1485 O O . MET B 1 29 ? 6.898 4.215 -2.438 1 95.12 29 MET B O 1
ATOM 1489 N N . THR B 1 30 ? 5.113 5.18 -3.248 1 94 30 THR B N 1
ATOM 1490 C CA . THR B 1 30 ? 5.895 6.273 -3.82 1 94 30 THR B CA 1
ATOM 1491 C C . THR B 1 30 ? 6.598 7.066 -2.725 1 94 30 THR B C 1
ATOM 1493 O O . THR B 1 30 ? 7.801 7.32 -2.812 1 94 30 THR B O 1
ATOM 1496 N N . TYR B 1 31 ? 5.871 7.426 -1.764 1 96.5 31 TYR B N 1
ATOM 1497 C CA . TYR B 1 31 ? 6.426 8.18 -0.643 1 96.5 31 TYR B CA 1
ATOM 1498 C C . TYR B 1 31 ? 7.551 7.402 0.029 1 96.5 31 TYR B C 1
ATOM 1500 O O . TYR B 1 31 ? 8.633 7.945 0.256 1 96.5 31 TYR B O 1
ATOM 1508 N N . TRP B 1 32 ? 7.344 6.148 0.314 1 95.88 32 TRP B N 1
ATOM 1509 C CA . TRP B 1 32 ? 8.336 5.32 0.993 1 95.88 32 TRP B CA 1
ATOM 1510 C C . TRP B 1 32 ? 9.594 5.172 0.141 1 95.88 32 TRP B C 1
ATOM 1512 O O . TRP B 1 32 ? 10.711 5.262 0.652 1 95.88 32 TRP B O 1
ATOM 1522 N N . SER B 1 33 ? 9.359 5 -1.155 1 93.12 33 SER B N 1
ATOM 1523 C CA . SER B 1 33 ? 10.484 4.879 -2.078 1 93.12 33 SER B CA 1
ATOM 1524 C C . SER B 1 33 ? 11.352 6.133 -2.066 1 93.12 33 SER B C 1
ATOM 1526 O O . SER B 1 33 ? 12.578 6.047 -2.1 1 93.12 33 SER B O 1
ATOM 1528 N N . ILE B 1 34 ? 10.758 7.258 -1.993 1 94.25 34 ILE B N 1
ATOM 1529 C CA . ILE B 1 34 ? 11.492 8.523 -1.978 1 94.25 34 ILE B CA 1
ATOM 1530 C C . ILE B 1 34 ? 12.25 8.656 -0.66 1 94.25 34 ILE B C 1
ATOM 1532 O O . ILE B 1 34 ? 13.414 9.07 -0.648 1 94.25 34 ILE B O 1
ATOM 1536 N N . LEU B 1 35 ? 11.633 8.25 0.449 1 96.44 35 LEU B N 1
ATOM 1537 C CA . LEU B 1 35 ? 12.266 8.336 1.761 1 96.44 35 LEU B CA 1
ATOM 1538 C C . LEU B 1 35 ? 13.508 7.457 1.824 1 96.44 35 LEU B C 1
ATOM 1540 O O . LEU B 1 35 ? 14.422 7.719 2.613 1 96.44 35 LEU B O 1
ATOM 1544 N N . GLU B 1 36 ? 13.531 6.422 1.049 1 93.38 36 GLU B N 1
ATOM 1545 C CA . GLU B 1 36 ? 14.688 5.535 1.011 1 93.38 36 GLU B CA 1
ATOM 1546 C C . GLU B 1 36 ? 15.836 6.156 0.22 1 93.38 36 GLU B C 1
ATOM 1548 O O . GLU B 1 36 ? 17 5.754 0.375 1 93.38 36 GLU B O 1
ATOM 1553 N N . LYS B 1 37 ? 15.531 7.117 -0.609 1 92.06 37 LYS B N 1
ATOM 1554 C CA . LYS B 1 37 ? 16.531 7.68 -1.52 1 92.06 37 LYS B CA 1
ATOM 1555 C C . LYS B 1 37 ? 17 9.047 -1.04 1 92.06 37 LYS B C 1
ATOM 1557 O O . LYS B 1 37 ? 18.125 9.453 -1.315 1 92.06 37 LYS B O 1
ATOM 1562 N N . VAL B 1 38 ? 16.109 9.773 -0.371 1 95.19 38 VAL B N 1
ATOM 1563 C CA . VAL B 1 38 ? 16.391 11.125 0.102 1 95.19 38 VAL B CA 1
ATOM 1564 C C . VAL B 1 38 ? 15.977 11.266 1.563 1 95.19 38 VAL B C 1
ATOM 1566 O O . VAL B 1 38 ? 14.898 10.805 1.952 1 95.19 38 VAL B O 1
ATOM 1569 N N . PRO B 1 39 ? 16.844 11.945 2.363 1 97.56 39 PRO B N 1
ATOM 1570 C CA . PRO B 1 39 ? 16.406 12.203 3.738 1 97.56 39 PRO B CA 1
ATOM 1571 C C . PRO B 1 39 ? 15.094 12.977 3.801 1 97.56 39 PRO B C 1
ATOM 1573 O O . PRO B 1 39 ? 14.906 13.953 3.064 1 97.56 39 PRO B O 1
ATOM 1576 N N . GLY B 1 40 ? 14.227 12.547 4.656 1 97.62 40 GLY B N 1
ATOM 1577 C CA . GLY B 1 40 ? 12.945 13.211 4.809 1 97.62 40 GLY B CA 1
ATOM 1578 C C . GLY B 1 40 ? 13.07 14.703 5.047 1 97.62 40 GLY B C 1
ATOM 1579 O O . GLY B 1 40 ? 12.242 15.484 4.57 1 97.62 40 GLY B O 1
ATOM 1580 N N . SER B 1 41 ? 14.039 15.109 5.766 1 97.88 41 SER B N 1
ATOM 1581 C CA . SER B 1 41 ? 14.266 16.516 6.113 1 97.88 41 SER B CA 1
ATOM 1582 C C . SER B 1 41 ? 14.508 17.359 4.871 1 97.88 41 SER B C 1
ATOM 1584 O O . SER B 1 41 ? 14.367 18.578 4.906 1 97.88 41 SER B O 1
ATOM 1586 N N . LYS B 1 42 ? 14.844 16.719 3.768 1 96.88 42 LYS B N 1
ATOM 1587 C CA . LYS B 1 42 ? 15.148 17.438 2.529 1 96.88 42 LYS B CA 1
ATOM 1588 C C . LYS B 1 42 ? 14.031 17.266 1.506 1 96.88 42 LYS B C 1
ATOM 1590 O O . LYS B 1 42 ? 14.094 17.828 0.412 1 96.88 42 LYS B O 1
ATOM 1595 N N . LEU B 1 43 ? 13.078 16.516 1.799 1 95.94 43 LEU B N 1
ATOM 1596 C CA . LEU B 1 43 ? 12.016 16.125 0.874 1 95.94 43 LEU B CA 1
ATOM 1597 C C . LEU B 1 43 ? 10.906 17.172 0.864 1 95.94 43 LEU B C 1
ATOM 1599 O O . LEU B 1 43 ? 10.516 17.672 1.917 1 95.94 43 LEU B O 1
ATOM 1603 N N . ARG B 1 44 ? 10.406 17.5 -0.331 1 95.31 44 ARG B N 1
ATOM 1604 C CA . ARG B 1 44 ? 9.203 18.297 -0.495 1 95.31 44 ARG B CA 1
ATOM 1605 C C . ARG B 1 44 ? 8.039 17.453 -0.991 1 95.31 44 ARG B C 1
ATOM 1607 O O . ARG B 1 44 ? 8.133 16.812 -2.033 1 95.31 44 ARG B O 1
ATOM 1614 N N . LEU B 1 45 ? 6.961 17.5 -0.3 1 96 45 LEU B N 1
ATOM 1615 C CA . LEU B 1 45 ? 5.809 16.672 -0.652 1 96 45 LEU B CA 1
ATOM 1616 C C . LEU B 1 45 ? 4.852 17.438 -1.562 1 96 45 LEU B C 1
ATOM 1618 O O . LEU B 1 45 ? 4.168 16.844 -2.393 1 96 45 LEU B O 1
ATOM 1622 N N . THR B 1 46 ? 4.691 18.688 -1.378 1 96.19 46 THR B N 1
ATOM 1623 C CA . THR B 1 46 ? 3.863 19.562 -2.191 1 96.19 46 THR B CA 1
ATOM 1624 C C . THR B 1 46 ? 4.602 20.859 -2.51 1 96.19 46 THR B C 1
ATOM 1626 O O . THR B 1 46 ? 5.68 21.125 -1.965 1 96.19 46 THR B O 1
ATOM 1629 N N . LYS B 1 47 ? 3.965 21.625 -3.281 1 95.12 47 LYS B N 1
ATOM 1630 C CA . LYS B 1 47 ? 4.586 22.891 -3.666 1 95.12 47 LYS B CA 1
ATOM 1631 C C . LYS B 1 47 ? 4.473 23.922 -2.549 1 95.12 47 LYS B C 1
ATOM 1633 O O . LYS B 1 47 ? 5.117 24.984 -2.598 1 95.12 47 LYS B O 1
ATOM 1638 N N . MET B 1 48 ? 3.727 23.656 -1.524 1 96.94 48 MET B N 1
ATOM 1639 C CA . MET B 1 48 ? 3.469 24.656 -0.495 1 96.94 48 MET B CA 1
ATOM 1640 C C . MET B 1 48 ? 3.689 24.078 0.898 1 96.94 48 MET B C 1
ATOM 1642 O O . MET B 1 48 ? 2.91 24.344 1.815 1 96.94 48 MET B O 1
ATOM 1646 N N . ASP B 1 49 ? 4.645 23.266 1.015 1 98.12 49 ASP B N 1
ATOM 1647 C CA . ASP B 1 49 ? 4.934 22.594 2.275 1 98.12 49 ASP B CA 1
ATOM 1648 C C . ASP B 1 49 ? 5.062 23.594 3.42 1 98.12 49 ASP B C 1
ATOM 1650 O O . ASP B 1 49 ? 4.523 23.375 4.508 1 98.12 49 ASP B O 1
ATOM 1654 N N . ASP B 1 50 ? 5.844 24.656 3.232 1 98 50 ASP B N 1
ATOM 1655 C CA . ASP B 1 50 ? 6.082 25.625 4.285 1 98 50 ASP B CA 1
ATOM 1656 C C . ASP B 1 50 ? 4.777 26.266 4.754 1 98 50 ASP B C 1
ATOM 1658 O O . ASP B 1 50 ? 4.547 26.422 5.953 1 98 50 ASP B O 1
ATOM 1662 N N . GLU B 1 51 ? 3.975 26.609 3.826 1 98.06 51 GLU B N 1
ATOM 1663 C CA . GLU B 1 51 ? 2.682 27.203 4.145 1 98.06 51 GLU B CA 1
ATOM 1664 C C . GLU B 1 51 ? 1.785 26.219 4.887 1 98.06 51 GLU B C 1
ATOM 1666 O O . GLU B 1 51 ? 1.096 26.594 5.836 1 98.06 51 GLU B O 1
ATOM 1671 N N . ILE B 1 52 ? 1.786 24.969 4.43 1 98.12 52 ILE B N 1
ATOM 1672 C CA . ILE B 1 52 ? 0.984 23.938 5.07 1 98.12 52 ILE B CA 1
ATOM 1673 C C . ILE B 1 52 ? 1.454 23.734 6.508 1 98.12 52 ILE B C 1
ATOM 1675 O O . ILE B 1 52 ? 0.638 23.656 7.43 1 98.12 52 ILE B O 1
ATOM 1679 N N . LEU B 1 53 ? 2.686 23.688 6.672 1 98.31 53 LEU B N 1
ATOM 1680 C CA . LEU B 1 53 ? 3.248 23.469 8 1 98.31 53 LEU B CA 1
ATOM 1681 C C . LEU B 1 53 ? 2.859 24.609 8.945 1 98.31 53 LEU B C 1
ATOM 1683 O O . LEU B 1 53 ? 2.438 24.359 10.078 1 98.31 53 LEU B O 1
ATOM 1687 N N . GLU B 1 54 ? 3.061 25.797 8.508 1 98.19 54 GLU B N 1
ATOM 1688 C CA . GLU B 1 54 ? 2.711 26.953 9.32 1 98.19 54 GLU B CA 1
ATOM 1689 C C . GLU B 1 54 ? 1.229 26.938 9.688 1 98.19 54 GLU B C 1
ATOM 1691 O O . GLU B 1 54 ? 0.872 27.141 10.852 1 98.19 54 GLU B O 1
ATOM 1696 N N . SER B 1 55 ? 0.404 26.719 8.703 1 98.25 55 SER B N 1
ATOM 1697 C CA . SER B 1 55 ? -1.038 26.656 8.914 1 98.25 55 SER B CA 1
ATOM 1698 C C . SER B 1 55 ? -1.404 25.547 9.891 1 98.25 55 SER B C 1
ATOM 1700 O O . SER B 1 55 ? -2.246 25.734 10.773 1 98.25 55 SER B O 1
ATOM 1702 N N . PHE B 1 56 ? -0.819 24.406 9.734 1 98.5 56 PHE B N 1
ATOM 1703 C CA . PHE B 1 56 ? -1.059 23.25 10.578 1 98.5 56 PHE B CA 1
ATOM 1704 C C . PHE B 1 56 ? -0.679 23.531 12.023 1 98.5 56 PHE B C 1
ATOM 1706 O O . PHE B 1 56 ? -1.446 23.234 12.945 1 98.5 56 PHE B O 1
ATOM 1713 N N . GLN B 1 57 ? 0.42 24.141 12.195 1 97.62 57 GLN B N 1
ATOM 1714 C CA . GLN B 1 57 ? 0.902 24.453 13.539 1 97.62 57 GLN B CA 1
ATOM 1715 C C . GLN B 1 57 ? 0.017 25.5 14.203 1 97.62 57 GLN B C 1
ATOM 1717 O O . GLN B 1 57 ? -0.175 25.484 15.422 1 97.62 57 GLN B O 1
ATOM 1722 N N . LYS B 1 58 ? -0.46 26.406 13.438 1 97.94 58 LYS B N 1
ATOM 1723 C CA . LYS B 1 58 ? -1.37 27.422 13.969 1 97.94 58 LYS B CA 1
ATOM 1724 C C . LYS B 1 58 ? -2.676 26.797 14.445 1 97.94 58 LYS B C 1
ATOM 1726 O O . LYS B 1 58 ? -3.184 27.141 15.516 1 97.94 58 LYS B O 1
ATOM 1731 N N . GLU B 1 59 ? -3.16 25.875 13.641 1 97.44 59 GLU B N 1
ATOM 1732 C CA . GLU B 1 59 ? -4.434 25.234 13.969 1 97.44 59 GLU B CA 1
ATOM 1733 C C . GLU B 1 59 ? -4.262 24.203 15.086 1 97.44 59 GLU B C 1
ATOM 1735 O O . GLU B 1 59 ? -5.152 24.031 15.914 1 97.44 59 GLU B O 1
ATOM 1740 N N . PHE B 1 60 ? -3.164 23.516 15.078 1 97.31 60 PHE B N 1
ATOM 1741 C CA . PHE B 1 60 ? -2.861 22.484 16.047 1 97.31 60 PHE B CA 1
ATOM 1742 C C . PHE B 1 60 ? -1.552 22.781 16.781 1 97.31 60 PHE B C 1
ATOM 1744 O O . PHE B 1 60 ? -0.583 22.016 16.641 1 97.31 60 PHE B O 1
ATOM 1751 N N . PRO B 1 61 ? -1.521 23.719 17.609 1 96.94 61 PRO B N 1
ATOM 1752 C CA . PRO B 1 61 ? -0.277 24.188 18.234 1 96.94 61 PRO B CA 1
ATOM 1753 C C . PRO B 1 61 ? 0.34 23.156 19.172 1 96.94 61 PRO B C 1
ATOM 1755 O O . PRO B 1 61 ? 1.555 23.156 19.375 1 96.94 61 PRO B O 1
ATOM 1758 N N . ASP B 1 62 ? -0.469 22.281 19.672 1 95.06 62 ASP B N 1
ATOM 1759 C CA . ASP B 1 62 ? 0.026 21.297 20.6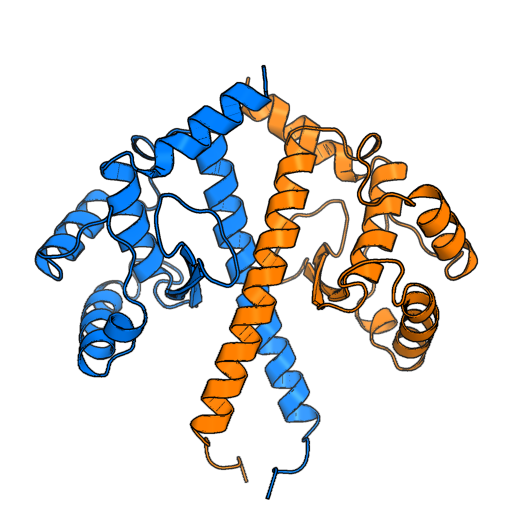25 1 95.06 62 ASP B CA 1
ATOM 1760 C C . ASP B 1 62 ? 0.462 20.016 19.906 1 95.06 62 ASP B C 1
ATOM 1762 O O . ASP B 1 62 ? 0.826 19.031 20.562 1 95.06 62 ASP B O 1
ATOM 1766 N N . PHE B 1 63 ? 0.414 20.047 18.641 1 96.38 63 PHE B N 1
ATOM 1767 C CA . PHE B 1 63 ? 0.794 18.859 17.891 1 96.38 63 PHE B CA 1
ATOM 1768 C C . PHE B 1 63 ? 2.299 18.625 17.969 1 96.38 63 PHE B C 1
ATOM 1770 O O . PHE B 1 63 ? 3.086 19.531 17.719 1 96.38 63 PHE B O 1
ATOM 1777 N N . ASP B 1 64 ? 2.668 17.5 18.344 1 97.81 64 ASP B N 1
ATOM 1778 C CA . ASP B 1 64 ? 4.059 17.062 18.359 1 97.81 64 ASP B CA 1
ATOM 1779 C C . ASP B 1 64 ? 4.285 15.938 17.344 1 97.81 64 ASP B C 1
ATOM 1781 O O . ASP B 1 64 ? 3.807 14.812 17.547 1 97.81 64 ASP B O 1
ATOM 1785 N N . PRO B 1 65 ? 5.023 16.172 16.328 1 97.88 65 PRO B N 1
ATOM 1786 C CA . PRO B 1 65 ? 5.211 15.172 15.273 1 97.88 65 PRO B CA 1
ATOM 1787 C C . PRO B 1 65 ? 5.941 13.93 15.773 1 97.88 65 PRO B C 1
ATOM 1789 O O . PRO B 1 65 ? 5.914 12.883 15.117 1 97.88 65 PRO B O 1
ATOM 1792 N N . ALA B 1 66 ? 6.598 14.031 16.891 1 98.06 66 ALA B N 1
ATOM 1793 C CA . ALA B 1 66 ? 7.371 12.898 17.406 1 98.06 66 ALA B CA 1
ATOM 1794 C C . ALA B 1 66 ? 6.484 11.961 18.219 1 98.06 66 ALA B C 1
ATOM 1796 O O . ALA B 1 66 ? 6.875 10.828 18.5 1 98.06 66 ALA B O 1
ATOM 1797 N N . GLU B 1 67 ? 5.363 12.477 18.562 1 97.69 67 GLU B N 1
ATOM 1798 C CA . GLU B 1 67 ? 4.473 11.703 19.422 1 97.69 67 GLU B CA 1
ATOM 1799 C C . GLU B 1 67 ? 3.6 10.758 18.609 1 97.69 67 GLU B C 1
ATOM 1801 O O . GLU B 1 67 ? 3.314 11.016 17.438 1 97.69 67 GLU B O 1
ATOM 1806 N N . THR B 1 68 ? 3.17 9.648 19.234 1 98 68 THR B N 1
ATOM 1807 C CA . THR B 1 68 ? 2.225 8.734 18.609 1 98 68 THR B CA 1
ATOM 1808 C C . THR B 1 68 ? 0.857 9.391 18.453 1 98 68 THR B C 1
ATOM 1810 O O . THR B 1 68 ? 0.326 9.969 19.391 1 98 68 THR B O 1
ATOM 1813 N N . LEU B 1 69 ? 0.38 9.336 17.25 1 97.25 69 LEU B N 1
ATOM 1814 C CA . LEU B 1 69 ? -0.917 9.938 16.953 1 97.25 69 LEU B CA 1
ATOM 1815 C C . LEU B 1 69 ? -2.025 9.234 17.734 1 97.25 69 LEU B C 1
ATOM 1817 O O . LEU B 1 69 ? -2.014 8.016 17.875 1 97.25 69 LEU B O 1
ATOM 1821 N N . ASP B 1 70 ? -2.885 10.016 18.234 1 94.19 70 ASP B N 1
ATOM 1822 C CA . ASP B 1 70 ? -4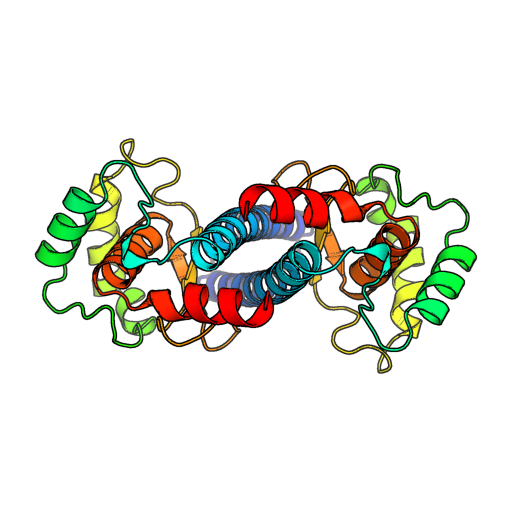.07 9.508 18.922 1 94.19 70 ASP B CA 1
ATOM 1823 C C . ASP B 1 70 ? -5.262 9.438 17.969 1 94.19 70 ASP B C 1
ATOM 1825 O O . ASP B 1 70 ? -5.992 10.414 17.797 1 94.19 70 ASP B O 1
ATOM 1829 N N . GLU B 1 71 ? -5.473 8.242 17.359 1 91.38 71 GLU B N 1
ATOM 1830 C CA . GLU B 1 71 ? -6.527 8.078 16.375 1 91.38 71 GLU B CA 1
ATOM 1831 C C . GLU B 1 71 ? -7.902 8.359 16.969 1 91.38 71 GLU B C 1
ATOM 1833 O O . GLU B 1 71 ? -8.773 8.922 16.312 1 91.38 71 GLU B O 1
ATOM 1838 N N . ASP B 1 72 ? -8.109 7.965 18.234 1 92.06 72 ASP B N 1
ATOM 1839 C CA . ASP B 1 72 ? -9.391 8.18 18.891 1 92.06 72 ASP B CA 1
ATOM 1840 C C . ASP B 1 72 ? -9.703 9.664 19.016 1 92.06 72 ASP B C 1
ATOM 1842 O O . ASP B 1 72 ? -10.844 10.094 18.828 1 92.06 72 ASP B O 1
ATOM 1846 N N . LYS B 1 73 ? -8.688 10.375 19.375 1 93.88 73 LYS B N 1
ATOM 1847 C CA . LYS B 1 73 ? -8.859 11.82 19.484 1 93.88 73 LYS B CA 1
ATOM 1848 C C . LYS B 1 73 ? -9.195 12.438 18.125 1 93.88 73 LYS B C 1
ATOM 1850 O O . LYS B 1 73 ? -10.07 13.297 18.016 1 93.88 73 LYS B O 1
ATOM 1855 N N . MET B 1 74 ? -8.562 12 17.062 1 93 74 MET B N 1
ATOM 1856 C CA . MET B 1 74 ? -8.758 12.516 15.711 1 93 74 MET B CA 1
ATOM 1857 C C . MET B 1 74 ? -10.148 12.164 15.195 1 93 74 MET B C 1
ATOM 1859 O O . MET B 1 74 ? -10.742 12.922 14.422 1 93 74 MET B O 1
ATOM 1863 N N . LYS B 1 75 ? -10.633 11.055 15.68 1 89.38 75 LYS B N 1
ATOM 1864 C CA . LYS B 1 75 ? -11.914 10.555 15.188 1 89.38 75 LYS B CA 1
ATOM 1865 C C . LYS B 1 75 ? -13.055 10.93 16.125 1 89.38 75 LYS B C 1
ATOM 1867 O O . LYS B 1 75 ? -14.203 10.555 15.906 1 89.38 75 LYS B O 1
ATOM 1872 N N . SER B 1 76 ? -12.688 11.609 17.219 1 94.19 76 SER B N 1
ATOM 1873 C CA . SER B 1 76 ? -13.727 12.141 18.094 1 94.19 76 SER B CA 1
ATOM 1874 C C . SER B 1 76 ? -14.578 13.18 17.375 1 94.19 76 SER B C 1
ATOM 1876 O O . SER B 1 76 ? -14.227 13.641 16.297 1 94.19 76 SER B O 1
ATOM 1878 N N . LYS B 1 77 ? -15.75 13.492 17.906 1 95.19 77 LYS B N 1
ATOM 1879 C CA . LYS B 1 77 ? -16.609 14.508 17.312 1 95.19 77 LYS B CA 1
ATOM 1880 C C . LYS B 1 77 ? -15.859 15.828 17.125 1 95.19 77 LYS B C 1
ATOM 1882 O O . LYS B 1 77 ? -15.883 16.406 16.047 1 95.19 77 LYS B O 1
ATOM 1887 N N . GLU B 1 78 ? -15.219 16.266 18.172 1 95.88 78 GLU B N 1
ATOM 1888 C CA . GLU B 1 78 ? -14.453 17.516 18.125 1 95.88 78 GLU B CA 1
ATOM 1889 C C . GLU B 1 78 ? -13.281 17.406 17.172 1 95.88 78 GLU B C 1
ATOM 1891 O O . GLU B 1 78 ? -13.008 18.344 16.406 1 95.88 78 GLU B O 1
ATOM 1896 N N . GLY B 1 79 ? -12.516 16.312 17.203 1 95.62 79 GLY B N 1
ATOM 1897 C CA . GLY B 1 79 ? -11.375 16.094 16.328 1 95.62 79 GLY B CA 1
ATOM 1898 C C . GLY B 1 79 ? -11.742 16.094 14.859 1 95.62 79 GLY B C 1
ATOM 1899 O O . GLY B 1 79 ? -11.086 16.75 14.047 1 95.62 79 GLY B O 1
ATOM 1900 N N . LYS B 1 80 ? -12.82 15.383 14.594 1 94.81 80 LYS B N 1
ATOM 1901 C CA . LYS B 1 80 ? -13.281 15.312 13.211 1 94.81 80 LYS B CA 1
ATOM 1902 C C . LYS B 1 80 ? -13.641 16.688 12.68 1 94.81 80 LYS B C 1
ATOM 1904 O O . LYS B 1 80 ? -13.297 17.031 11.547 1 94.81 80 LYS B O 1
ATOM 1909 N N . GLU B 1 81 ? -14.328 17.406 13.492 1 96.62 81 GLU B N 1
ATOM 1910 C CA . GLU B 1 81 ? -14.75 18.75 13.086 1 96.62 81 GLU B CA 1
ATOM 1911 C C . GLU B 1 81 ? -13.555 19.672 12.883 1 96.62 81 GLU B C 1
ATOM 1913 O O . GLU B 1 81 ? -13.5 20.422 11.906 1 96.62 81 GLU B O 1
ATOM 1918 N N . LYS B 1 82 ? -12.633 19.625 13.742 1 96.94 82 LYS B N 1
ATOM 1919 C CA . LYS B 1 82 ? -11.445 20.469 13.648 1 96.94 82 LYS B CA 1
ATOM 1920 C C . LYS B 1 82 ? -10.641 20.141 12.391 1 96.94 82 LYS B C 1
ATOM 1922 O O . LYS B 1 82 ? -10.266 21.047 11.641 1 96.94 82 LYS B O 1
ATOM 1927 N N . TRP B 1 83 ? -10.406 18.891 12.141 1 97.19 83 TRP B N 1
ATOM 1928 C CA . TRP B 1 83 ? -9.664 18.453 10.953 1 97.19 83 TRP B CA 1
ATOM 1929 C C . TRP B 1 83 ? -10.414 18.828 9.68 1 97.19 83 TRP B C 1
ATOM 1931 O O . TRP B 1 83 ? -9.828 19.328 8.719 1 97.19 83 TRP B O 1
ATOM 1941 N N . ARG B 1 84 ? -11.695 18.562 9.688 1 96.44 84 ARG B N 1
ATOM 1942 C CA . ARG B 1 84 ? -12.516 18.844 8.523 1 96.44 84 ARG B CA 1
ATOM 1943 C C . ARG B 1 84 ? -12.445 20.328 8.148 1 96.44 84 ARG B C 1
ATOM 1945 O O . ARG B 1 84 ? -12.234 20.656 6.98 1 96.44 84 ARG B O 1
ATOM 1952 N N . ASN B 1 85 ? -12.641 21.172 9.133 1 96.94 85 ASN B N 1
ATOM 1953 C CA . ASN B 1 85 ? -12.578 22.609 8.898 1 96.94 85 ASN B CA 1
ATOM 1954 C C . ASN B 1 85 ? -11.227 23.031 8.336 1 96.94 85 ASN B C 1
ATOM 1956 O O . ASN B 1 85 ? -11.156 23.859 7.43 1 96.94 85 ASN B O 1
ATOM 1960 N N . TRP B 1 86 ? -10.211 22.453 8.844 1 97.81 86 TRP B N 1
ATOM 1961 C CA . TRP B 1 86 ? -8.867 22.828 8.43 1 97.81 86 TRP B CA 1
ATOM 1962 C C . TRP B 1 86 ? -8.57 22.312 7.02 1 97.81 86 TRP B C 1
ATOM 1964 O O . TRP B 1 86 ? -8.055 23.062 6.18 1 97.81 86 TRP B O 1
ATOM 1974 N N . ILE B 1 87 ? -8.93 21.094 6.73 1 96.75 87 ILE B N 1
ATOM 1975 C CA . ILE B 1 87 ? -8.602 20.453 5.465 1 96.75 87 ILE B CA 1
ATOM 1976 C C . ILE B 1 87 ? -9.398 21.094 4.332 1 96.75 87 ILE B C 1
ATOM 1978 O O . ILE B 1 87 ? -8.898 21.219 3.211 1 96.75 87 ILE B O 1
ATOM 1982 N N . ASN B 1 88 ? -10.586 21.562 4.648 1 96.31 88 ASN B N 1
ATOM 1983 C CA . ASN B 1 88 ? -11.461 22.141 3.639 1 96.31 88 ASN B CA 1
ATOM 1984 C C . ASN B 1 88 ? -10.852 23.391 3.006 1 96.31 88 ASN B C 1
ATOM 1986 O O . ASN B 1 88 ? -11.195 23.75 1.883 1 96.31 88 ASN B O 1
ATOM 1990 N N . GLN B 1 89 ? -9.914 24 3.682 1 95.81 89 GLN B N 1
ATOM 1991 C CA . GLN B 1 89 ? -9.258 25.188 3.156 1 95.81 89 GLN B CA 1
ATOM 1992 C C . GLN B 1 89 ? -8.398 24.844 1.941 1 95.81 89 GLN B C 1
ATOM 1994 O O . GLN B 1 89 ? -7.996 25.734 1.189 1 95.81 89 GLN B O 1
ATOM 1999 N N . TYR B 1 90 ? -8.148 23.609 1.766 1 97.19 90 TYR B N 1
ATOM 2000 C C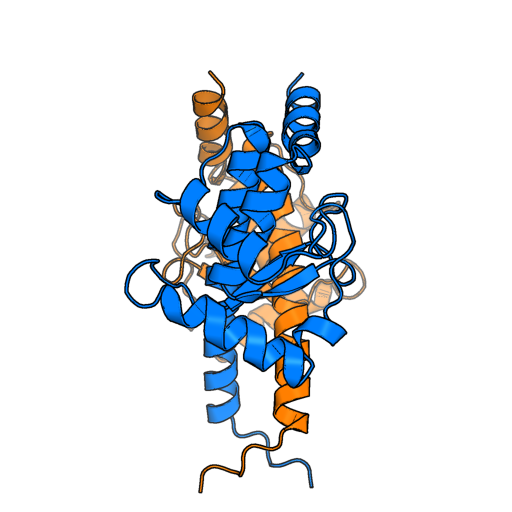A . TYR B 1 90 ? -7.223 23.203 0.708 1 97.19 90 TYR B CA 1
ATOM 2001 C C . TYR B 1 90 ? -7.977 22.609 -0.472 1 97.19 90 TYR B C 1
ATOM 2003 O O . TYR B 1 90 ? -7.367 22.016 -1.373 1 97.19 90 TYR B O 1
ATOM 2011 N N . GLU B 1 91 ? -9.281 22.812 -0.391 1 94.81 91 GLU B N 1
ATOM 2012 C CA . GLU B 1 91 ? -10.102 22.438 -1.543 1 94.81 91 GLU B CA 1
ATOM 2013 C C . GLU B 1 91 ? -9.695 23.234 -2.783 1 94.81 91 GLU B C 1
ATOM 2015 O O . GLU B 1 91 ? -9.539 24.453 -2.723 1 94.81 91 GLU B O 1
ATOM 2020 N N . LYS B 1 92 ? -9.406 22.547 -3.92 1 93.94 92 LYS B N 1
ATOM 2021 C CA . LYS B 1 92 ? -9.016 23.125 -5.199 1 93.94 92 LYS B CA 1
ATOM 2022 C C . LYS B 1 92 ? -7.578 23.625 -5.152 1 93.94 92 LYS B C 1
ATOM 2024 O O . LYS B 1 92 ? -7.125 24.312 -6.074 1 93.94 92 LYS B O 1
ATOM 2029 N N . ILE B 1 93 ? -6.914 23.5 -4.051 1 95.12 93 ILE B N 1
ATOM 2030 C CA . ILE B 1 93 ? -5.52 23.906 -3.92 1 95.12 93 ILE B CA 1
ATOM 2031 C C . ILE B 1 93 ? -4.617 22.672 -3.998 1 95.12 93 ILE B C 1
ATOM 2033 O O . ILE B 1 93 ? -3.66 22.656 -4.773 1 95.12 93 ILE B O 1
ATOM 2037 N N . ILE B 1 94 ? -4.977 21.656 -3.23 1 95 94 ILE B N 1
ATOM 2038 C CA . ILE B 1 94 ? -4.246 20.391 -3.227 1 95 94 ILE B CA 1
ATOM 2039 C C . ILE B 1 94 ? -5.094 19.312 -3.877 1 95 94 ILE B C 1
ATOM 2041 O O . ILE B 1 94 ? -6.238 19.078 -3.479 1 95 94 ILE B O 1
ATOM 2045 N N . GLU B 1 95 ? -4.48 18.734 -4.891 1 91.44 95 GLU B N 1
ATOM 2046 C CA . GLU B 1 95 ? -5.172 17.625 -5.551 1 91.44 95 GLU B CA 1
ATOM 2047 C C . GLU B 1 95 ? -5.41 16.469 -4.586 1 91.44 95 GLU B C 1
ATOM 2049 O O . GLU B 1 95 ? -4.523 16.109 -3.807 1 91.44 95 GLU B O 1
ATOM 2054 N N . ASP B 1 96 ? -6.66 15.922 -4.559 1 90.81 96 ASP B N 1
ATOM 2055 C CA . ASP B 1 96 ? -7.02 14.742 -3.777 1 90.81 96 ASP B CA 1
ATOM 2056 C C . ASP B 1 96 ? -6.855 15 -2.281 1 90.81 96 ASP B C 1
ATOM 2058 O O . ASP B 1 96 ? -6.465 14.102 -1.531 1 90.81 96 ASP B O 1
ATOM 2062 N N . PHE B 1 97 ? -7.094 16.281 -1.885 1 93.88 97 PHE B N 1
ATOM 2063 C CA . PHE B 1 97 ? -6.816 16.703 -0.516 1 93.88 97 PHE B CA 1
ATOM 2064 C C . PHE B 1 97 ? -7.652 15.906 0.475 1 93.88 97 PHE B C 1
ATOM 2066 O O . PHE B 1 97 ? -7.27 15.75 1.637 1 93.88 97 PHE B O 1
ATOM 2073 N N . ASN B 1 98 ? -8.828 15.383 -0.037 1 92 98 ASN B N 1
ATOM 2074 C CA . ASN B 1 98 ? -9.75 14.719 0.872 1 92 98 ASN B CA 1
ATOM 2075 C C . ASN B 1 98 ? -9.867 13.227 0.567 1 92 98 ASN B C 1
ATOM 2077 O O . ASN B 1 98 ? -10.805 12.562 1.013 1 92 98 ASN B O 1
ATOM 2081 N N . PHE B 1 99 ? -8.938 12.727 -0.168 1 91.44 99 PHE B N 1
ATOM 2082 C CA . PHE B 1 99 ? -8.914 11.297 -0.457 1 91.44 99 PHE B CA 1
ATOM 2083 C C . PHE B 1 99 ? -8.352 10.516 0.725 1 91.44 99 PHE B C 1
ATOM 2085 O O . PHE B 1 99 ? -7.473 11 1.438 1 91.44 99 PHE B O 1
ATOM 2092 N N . GLY B 1 100 ? -8.852 9.359 0.884 1 92.06 100 GLY B N 1
ATOM 2093 C CA . GLY B 1 100 ? -8.383 8.508 1.968 1 92.06 100 GLY B CA 1
ATOM 2094 C C . GLY B 1 100 ? -7 7.941 1.727 1 92.06 100 GLY B C 1
ATOM 2095 O O . GLY B 1 100 ? -6.637 7.637 0.588 1 92.06 100 GLY B O 1
ATOM 2096 N N . THR B 1 101 ? -6.289 7.727 2.764 1 95.69 101 THR B N 1
ATOM 2097 C CA . THR B 1 101 ? -4.984 7.074 2.791 1 95.69 101 THR B CA 1
ATOM 2098 C C . THR B 1 101 ? -4.668 6.559 4.191 1 95.69 101 THR B C 1
ATOM 2100 O O . THR B 1 101 ? -5.57 6.375 5.012 1 95.69 101 THR B O 1
ATOM 2103 N N . MET B 1 102 ? -3.41 6.215 4.352 1 96.19 102 MET B N 1
ATOM 2104 C CA . MET B 1 102 ? -3.008 5.73 5.668 1 96.19 102 MET B CA 1
ATOM 2105 C C . MET B 1 102 ? -1.763 6.457 6.16 1 96.19 102 MET B C 1
ATOM 2107 O O . MET B 1 102 ? -1.022 7.039 5.363 1 96.19 102 MET B O 1
ATOM 2111 N N . LEU B 1 103 ? -1.704 6.465 7.488 1 96.88 103 LEU B N 1
ATOM 2112 C CA . LEU B 1 103 ? -0.606 7.133 8.18 1 96.88 103 LEU B CA 1
ATOM 2113 C C . LEU B 1 103 ? -0.003 6.227 9.25 1 96.88 103 LEU B C 1
ATOM 2115 O O . LEU B 1 103 ? -0.729 5.523 9.953 1 96.88 103 LEU B O 1
ATOM 2119 N N . ARG B 1 104 ? 1.339 6.262 9.273 1 98 104 ARG B N 1
ATOM 2120 C CA . ARG B 1 104 ? 1.951 5.613 10.43 1 98 104 ARG B CA 1
ATOM 2121 C C . ARG B 1 104 ? 1.545 6.309 11.727 1 98 104 ARG B C 1
ATOM 2123 O O . ARG B 1 104 ? 1.519 7.539 11.789 1 98 104 ARG B O 1
ATOM 2130 N N . ALA B 1 105 ? 1.291 5.551 12.766 1 97.69 105 ALA B N 1
ATOM 2131 C CA . ALA B 1 105 ? 0.911 6.129 14.055 1 97.69 105 ALA B CA 1
ATOM 2132 C C . ALA B 1 105 ? 2.068 6.91 14.664 1 97.69 105 ALA B C 1
ATOM 2134 O O . ALA B 1 105 ? 1.854 7.883 15.391 1 97.69 105 ALA B O 1
ATOM 2135 N N . SER B 1 106 ? 3.244 6.469 14.383 1 98.25 106 SER B N 1
ATOM 2136 C CA . SER B 1 106 ? 4.477 7.086 14.859 1 98.25 106 SER B CA 1
ATOM 2137 C C . SER B 1 106 ? 5.539 7.117 13.766 1 98.25 106 SER B C 1
ATOM 2139 O O . SER B 1 106 ? 5.598 6.215 12.922 1 98.25 106 SER B O 1
ATOM 2141 N N . PRO B 1 107 ? 6.348 8.156 13.773 1 98.12 107 PRO B N 1
ATOM 2142 C CA . PRO B 1 107 ? 7.41 8.211 12.766 1 98.12 107 PRO B CA 1
ATOM 2143 C C . PRO B 1 107 ? 8.492 7.16 13 1 98.12 107 PRO B C 1
ATOM 2145 O O . PRO B 1 107 ? 9.352 6.949 12.133 1 98.12 107 PRO B O 1
ATOM 2148 N N . LYS B 1 108 ? 8.414 6.473 14.086 1 97.5 108 LYS B N 1
ATOM 2149 C CA . LYS B 1 108 ? 9.469 5.543 14.469 1 97.5 108 LYS B CA 1
ATOM 2150 C C . LYS B 1 108 ? 9.156 4.125 13.992 1 97.5 108 LYS B C 1
ATOM 2152 O O . LYS B 1 108 ? 9.961 3.209 14.188 1 97.5 108 LYS B O 1
ATOM 2157 N N . VAL B 1 109 ? 7.977 3.965 13.422 1 96.75 109 VAL B N 1
ATOM 2158 C CA . VAL B 1 109 ? 7.539 2.613 13.078 1 96.75 109 VAL B CA 1
ATOM 2159 C C . VAL B 1 109 ? 7.254 2.523 11.586 1 96.75 109 VAL B C 1
ATOM 2161 O O . VAL B 1 109 ? 7.195 3.543 10.891 1 96.75 109 VAL B O 1
ATOM 2164 N N . GLU B 1 110 ? 7.109 1.339 11.094 1 94.94 110 GLU B N 1
ATOM 2165 C CA . GLU B 1 110 ? 6.664 1.062 9.734 1 94.94 110 GLU B CA 1
ATOM 2166 C C . GLU B 1 110 ? 5.176 0.742 9.695 1 94.94 110 GLU B C 1
ATOM 2168 O O . GLU B 1 110 ? 4.516 0.699 10.734 1 94.94 110 GLU B O 1
ATOM 2173 N N . TYR B 1 111 ? 4.613 0.626 8.477 1 95.56 111 TYR B N 1
ATOM 2174 C CA . TYR B 1 111 ? 3.197 0.313 8.312 1 95.56 111 TYR B CA 1
ATOM 2175 C C . TYR B 1 111 ? 2.893 -1.103 8.789 1 95.56 111 TYR B C 1
ATOM 2177 O O . TYR B 1 111 ? 3.531 -2.062 8.352 1 95.56 111 TYR B O 1
ATOM 2185 N N . ASP B 1 112 ? 2 -1.188 9.711 1 93.06 112 ASP B N 1
ATOM 2186 C CA . ASP B 1 112 ? 1.481 -2.449 10.227 1 93.06 112 ASP B CA 1
ATOM 2187 C C . ASP B 1 112 ? 0.073 -2.273 10.789 1 93.06 112 ASP B C 1
ATOM 2189 O O . ASP B 1 112 ? -0.417 -1.148 10.914 1 93.06 112 ASP B O 1
ATOM 2193 N N . ARG B 1 113 ? -0.547 -3.342 11.133 1 89.31 113 ARG B N 1
ATOM 2194 C CA . ARG B 1 113 ? -1.934 -3.32 11.594 1 89.31 113 ARG B CA 1
ATOM 2195 C C . ARG B 1 113 ? -2.1 -2.4 12.797 1 89.31 113 ARG B C 1
ATOM 2197 O O . ARG B 1 113 ? -3.023 -1.584 12.836 1 89.31 113 ARG B O 1
ATOM 2204 N N . ASP B 1 114 ? -1.188 -2.471 13.742 1 92.5 114 ASP B N 1
ATOM 2205 C CA . ASP B 1 114 ? -1.349 -1.741 15 1 92.5 114 ASP B CA 1
ATOM 2206 C C . ASP B 1 114 ? -0.594 -0.414 14.961 1 92.5 114 ASP B C 1
ATOM 2208 O O . ASP B 1 114 ? -0.674 0.377 15.906 1 92.5 114 ASP B O 1
ATOM 2212 N N . THR B 1 115 ? 0.076 -0.175 13.844 1 96.62 115 THR B N 1
ATOM 2213 C CA . THR B 1 115 ? 0.894 1.032 13.805 1 96.62 115 THR B CA 1
ATOM 2214 C C . THR B 1 115 ? 0.454 1.949 12.672 1 96.62 115 THR B C 1
ATOM 2216 O O . THR B 1 115 ? 1.159 2.898 12.32 1 96.62 115 THR B O 1
ATOM 2219 N N . THR B 1 116 ? -0.629 1.631 12.07 1 96.5 116 THR B N 1
ATOM 2220 C CA . THR B 1 116 ? -1.147 2.4 10.945 1 96.5 116 THR B CA 1
ATOM 2221 C C . THR B 1 116 ? -2.545 2.932 11.25 1 96.5 116 THR B C 1
ATOM 2223 O O . THR B 1 116 ? -3.377 2.215 11.812 1 96.5 116 THR B O 1
ATOM 2226 N N . ILE B 1 117 ? -2.787 4.113 10.938 1 95 117 ILE B N 1
ATOM 2227 C CA . ILE B 1 117 ? -4.121 4.676 11.117 1 95 117 ILE B CA 1
ATOM 2228 C C . ILE B 1 117 ? -4.656 5.172 9.773 1 95 117 ILE B C 1
ATOM 2230 O O . ILE B 1 117 ? -3.885 5.402 8.836 1 95 117 ILE B O 1
ATOM 2234 N N . PHE B 1 118 ? -5.973 5.305 9.727 1 92.5 118 PHE B N 1
ATOM 2235 C CA . PHE B 1 118 ? -6.613 5.891 8.555 1 92.5 118 PHE B CA 1
ATOM 2236 C C . PHE B 1 118 ? -6.562 7.41 8.609 1 92.5 118 PHE B C 1
ATOM 2238 O O . PHE B 1 118 ? -6.754 8 9.672 1 92.5 118 PHE B O 1
ATOM 2245 N N . ALA B 1 119 ? -6.309 8.016 7.477 1 94.56 119 ALA B N 1
ATOM 2246 C CA . ALA B 1 119 ? -6.25 9.469 7.383 1 94.56 119 ALA B CA 1
ATOM 2247 C C . ALA B 1 119 ? -6.621 9.945 5.98 1 94.56 119 ALA B C 1
ATOM 2249 O O . ALA B 1 119 ? -6.727 9.141 5.055 1 94.56 119 ALA B O 1
ATOM 2250 N N . MET B 1 120 ? -6.91 11.148 5.867 1 95.06 120 MET B N 1
ATOM 2251 C CA . MET B 1 120 ? -7.113 11.781 4.566 1 95.06 120 MET B CA 1
ATOM 2252 C C . MET B 1 120 ? -5.801 12.328 4.016 1 95.06 120 MET B C 1
ATOM 2254 O O . MET B 1 120 ? -4.84 12.516 4.762 1 95.06 120 MET B O 1
ATOM 2258 N N . ARG B 1 121 ? -5.777 12.656 2.773 1 96.81 121 ARG B N 1
ATOM 2259 C CA . ARG B 1 121 ? -4.555 13.078 2.092 1 96.81 121 ARG B CA 1
ATOM 2260 C C . ARG B 1 121 ? -3.965 14.32 2.74 1 96.81 121 ARG B C 1
ATOM 2262 O O . ARG B 1 121 ? -2.756 14.398 2.971 1 96.81 121 ARG B O 1
ATOM 2269 N N . MET B 1 122 ? -4.762 15.242 3.092 1 97.75 122 MET B N 1
ATOM 2270 C CA . MET B 1 122 ? -4.242 16.484 3.66 1 97.75 122 MET B CA 1
ATOM 2271 C C . MET B 1 122 ? -3.693 16.25 5.066 1 97.75 122 MET B C 1
ATOM 2273 O O . MET B 1 122 ? -2.721 16.891 5.469 1 97.75 122 MET B O 1
ATOM 2277 N N . GLN B 1 123 ? -4.363 15.367 5.809 1 97.5 123 GLN B N 1
ATOM 2278 C CA . GLN B 1 123 ? -3.814 14.992 7.105 1 97.5 123 GLN B CA 1
ATOM 2279 C C . GLN B 1 123 ? -2.434 14.359 6.957 1 97.5 123 GLN B C 1
ATOM 2281 O O . GLN B 1 123 ? -1.521 14.656 7.727 1 97.5 123 GLN B O 1
ATOM 2286 N N . PHE B 1 124 ? -2.348 13.523 5.949 1 98.12 124 PHE B N 1
ATOM 2287 C CA . PHE B 1 124 ? -1.076 12.883 5.641 1 98.12 124 PHE B CA 1
ATOM 2288 C C . PHE B 1 124 ? -0.002 13.922 5.348 1 98.12 124 PHE B C 1
ATOM 2290 O O . PHE B 1 124 ? 1.083 13.883 5.934 1 98.12 124 PHE B O 1
ATOM 2297 N N . TYR B 1 125 ? -0.312 14.852 4.508 1 98.25 125 TYR B N 1
ATOM 2298 C CA . TYR B 1 125 ? 0.655 15.883 4.152 1 98.25 125 TYR B CA 1
ATOM 2299 C C . TYR B 1 125 ? 1.059 16.703 5.379 1 98.25 125 TYR B C 1
ATOM 2301 O O . TYR B 1 125 ? 2.246 16.938 5.609 1 98.25 125 TYR B O 1
ATOM 2309 N N . ALA B 1 126 ? 0.097 17.078 6.168 1 98.25 126 ALA B N 1
ATOM 2310 C CA . ALA B 1 126 ? 0.384 17.906 7.34 1 98.25 126 ALA B CA 1
ATOM 2311 C C . ALA B 1 126 ? 1.331 17.188 8.297 1 98.25 126 ALA B C 1
ATOM 2313 O O . ALA B 1 126 ? 2.363 17.734 8.688 1 98.25 126 ALA B O 1
ATOM 2314 N N . VAL B 1 127 ? 1.009 15.961 8.609 1 98.44 127 VAL B N 1
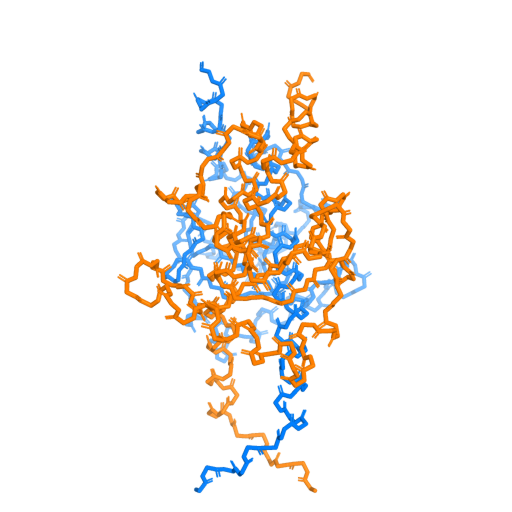ATOM 2315 C CA . VAL B 1 127 ? 1.752 15.18 9.594 1 98.44 127 VAL B CA 1
ATOM 2316 C C . VAL B 1 127 ? 3.137 14.844 9.047 1 98.44 127 VAL B C 1
ATOM 2318 O O . VAL B 1 127 ? 4.145 15.031 9.727 1 98.44 127 VAL B O 1
ATOM 2321 N N . GLU B 1 128 ? 3.207 14.414 7.824 1 98.62 128 GLU B N 1
ATOM 2322 C CA . GLU B 1 128 ? 4.477 13.953 7.27 1 98.62 128 GLU B CA 1
ATOM 2323 C C . GLU B 1 128 ? 5.406 15.117 6.965 1 98.62 128 GLU B C 1
ATOM 2325 O O . GLU B 1 128 ? 6.629 14.992 7.09 1 98.62 128 GLU B O 1
ATOM 2330 N N . ILE B 1 129 ? 4.82 16.234 6.543 1 98.62 129 ILE B N 1
ATOM 2331 C CA . ILE B 1 129 ? 5.656 17.422 6.375 1 98.62 129 ILE B CA 1
ATOM 2332 C C . ILE B 1 129 ? 6.289 17.797 7.711 1 98.62 129 ILE B C 1
ATOM 2334 O O . ILE B 1 129 ? 7.488 18.078 7.781 1 98.62 129 ILE B O 1
ATOM 2338 N N . ALA B 1 130 ? 5.492 17.828 8.766 1 98.69 130 ALA B N 1
ATOM 2339 C CA . ALA B 1 130 ? 6.004 18.141 10.102 1 98.69 130 ALA B CA 1
ATOM 2340 C C . ALA B 1 130 ? 7.09 17.156 10.516 1 98.69 130 ALA B C 1
ATOM 2342 O O . ALA B 1 130 ? 8.133 17.562 11.039 1 98.69 130 ALA B O 1
ATOM 2343 N N . ARG B 1 131 ? 6.863 15.859 10.289 1 98.75 131 ARG B N 1
ATOM 2344 C CA . ARG B 1 131 ? 7.824 14.828 10.648 1 98.75 131 ARG B CA 1
ATOM 2345 C C . ARG B 1 131 ? 9.117 14.977 9.852 1 98.75 131 ARG B C 1
ATOM 2347 O O . ARG B 1 131 ? 10.211 14.828 10.398 1 98.75 131 ARG B O 1
ATOM 2354 N N . ASN B 1 132 ? 8.953 15.25 8.609 1 98.62 132 ASN B N 1
ATOM 2355 C CA . ASN B 1 132 ? 10.117 15.422 7.742 1 98.62 132 ASN B CA 1
ATOM 2356 C C . ASN B 1 132 ? 10.953 16.625 8.148 1 98.62 132 ASN B C 1
ATOM 2358 O O . ASN B 1 132 ? 12.18 16.547 8.25 1 98.62 132 ASN B O 1
ATOM 2362 N N . ARG B 1 133 ? 10.297 17.734 8.398 1 98 133 ARG B N 1
ATOM 2363 C CA . ARG B 1 133 ? 11 18.938 8.797 1 98 133 ARG B CA 1
ATOM 2364 C C . ARG B 1 133 ? 11.719 18.75 10.125 1 98 133 ARG B C 1
ATOM 2366 O O . ARG B 1 133 ? 12.766 19.359 10.367 1 98 133 ARG B O 1
ATOM 2373 N N . ALA B 1 134 ? 11.219 17.906 10.93 1 98.06 134 ALA B N 1
ATOM 2374 C CA . ALA B 1 134 ? 11.805 17.641 12.234 1 98.06 134 ALA B CA 1
ATOM 2375 C C . ALA B 1 134 ? 12.875 16.547 12.141 1 98.06 134 ALA B C 1
ATOM 2377 O O . ALA B 1 134 ? 13.461 16.156 13.148 1 98.06 134 ALA B O 1
ATOM 2378 N N . GLY B 1 135 ? 13.023 15.945 10.953 1 98.31 135 GLY B N 1
ATOM 2379 C CA . GLY B 1 135 ? 14.055 14.945 10.734 1 98.31 135 GLY B CA 1
ATOM 2380 C C . GLY B 1 135 ? 13.68 13.57 11.266 1 98.31 135 GLY B C 1
ATOM 2381 O O . GLY B 1 135 ? 14.547 12.719 11.469 1 98.31 135 GLY B O 1
ATOM 2382 N N . LEU B 1 136 ? 12.453 13.367 11.461 1 98.56 136 LEU B N 1
ATOM 2383 C CA . LEU B 1 136 ? 12.008 12.172 12.164 1 98.56 136 LEU B CA 1
ATOM 2384 C C . LEU B 1 136 ? 11.922 10.977 11.219 1 98.56 136 LEU B C 1
ATOM 2386 O O . LEU B 1 136 ? 11.844 9.828 11.656 1 98.56 136 LEU B O 1
ATOM 2390 N N . ASN B 1 137 ? 11.953 11.203 9.898 1 98.44 137 ASN B N 1
ATOM 2391 C CA . ASN B 1 137 ? 11.883 10.125 8.93 1 98.44 137 ASN B CA 1
ATOM 2392 C C . ASN B 1 137 ? 13.258 9.812 8.344 1 98.44 137 ASN B C 1
ATOM 2394 O O . ASN B 1 137 ? 13.391 8.93 7.488 1 98.44 137 ASN B O 1
ATOM 2398 N N . ASP B 1 138 ? 14.312 10.469 8.789 1 98.31 138 ASP B N 1
ATOM 2399 C CA . ASP B 1 138 ? 15.633 10.352 8.18 1 98.31 138 ASP B CA 1
ATOM 2400 C C . ASP B 1 138 ? 16.219 8.953 8.375 1 98.31 138 ASP B C 1
ATOM 2402 O O . ASP B 1 138 ? 17.078 8.523 7.617 1 98.31 138 ASP B O 1
ATOM 2406 N N . TRP B 1 139 ? 15.742 8.289 9.383 1 97.81 139 TRP B N 1
ATOM 2407 C CA . TRP B 1 139 ? 16.25 6.953 9.656 1 97.81 139 TRP B CA 1
ATOM 2408 C C . TRP B 1 139 ? 15.984 6.012 8.484 1 97.81 139 TRP B C 1
ATOM 2410 O O . TRP B 1 139 ? 16.719 5.047 8.273 1 97.81 139 TRP B O 1
ATOM 2420 N N . ILE B 1 140 ? 14.922 6.227 7.727 1 96.31 140 ILE B N 1
ATOM 2421 C CA . ILE B 1 140 ? 14.555 5.375 6.602 1 96.31 140 ILE B CA 1
ATOM 2422 C C . ILE B 1 140 ? 15.633 5.457 5.523 1 96.31 140 ILE B C 1
ATOM 2424 O O . ILE B 1 140 ? 16.062 4.434 4.984 1 96.31 140 ILE B O 1
ATOM 2428 N N . TYR B 1 141 ? 16.031 6.672 5.293 1 95.81 141 TYR B N 1
ATOM 2429 C CA . TYR B 1 141 ? 17.125 6.902 4.352 1 95.81 141 TYR B CA 1
ATOM 2430 C C . TYR B 1 141 ? 18.406 6.219 4.828 1 95.81 141 TYR B C 1
ATOM 2432 O O . TYR B 1 141 ? 19.078 5.531 4.051 1 95.81 141 TYR B O 1
ATOM 2440 N N . GLU B 1 142 ? 18.734 6.441 6.031 1 95.94 142 GLU B N 1
ATOM 2441 C CA . GLU B 1 142 ? 19.953 5.891 6.609 1 95.94 142 GLU B CA 1
ATOM 2442 C C . GLU B 1 142 ? 19.953 4.363 6.547 1 95.94 142 GLU B C 1
ATOM 2444 O O . GLU B 1 142 ? 20.969 3.754 6.195 1 95.94 142 GLU B O 1
ATOM 2449 N N . ARG B 1 143 ? 18.891 3.828 6.848 1 94.25 143 ARG B N 1
ATOM 2450 C CA . ARG B 1 143 ? 18.75 2.375 6.824 1 94.25 143 ARG B CA 1
ATOM 2451 C C . ARG B 1 143 ? 18.922 1.836 5.406 1 94.25 143 ARG B C 1
ATOM 2453 O O . ARG B 1 143 ? 19.562 0.808 5.199 1 94.25 143 ARG B O 1
ATOM 2460 N N . ALA B 1 144 ? 18.297 2.484 4.473 1 89.06 144 ALA B N 1
ATOM 2461 C CA . ALA B 1 144 ? 18.359 2.053 3.08 1 89.06 144 ALA B CA 1
ATOM 2462 C C . ALA B 1 144 ? 19.797 2.115 2.555 1 89.06 144 ALA B C 1
ATOM 2464 O O . ALA B 1 144 ? 20.219 1.258 1.775 1 89.06 144 ALA B O 1
ATOM 2465 N N . GLN B 1 145 ? 20.531 3.154 2.99 1 89.31 145 GLN B N 1
ATOM 2466 C CA . GLN B 1 145 ? 21.922 3.307 2.557 1 89.31 145 GLN B CA 1
ATOM 2467 C C . GLN B 1 145 ? 22.797 2.186 3.111 1 89.31 145 GLN B C 1
ATOM 2469 O O . GLN B 1 145 ? 23.719 1.729 2.443 1 89.31 145 GLN B O 1
ATOM 2474 N N . LYS B 1 146 ? 22.484 1.799 4.219 1 86.62 146 LYS B N 1
ATOM 2475 C CA . LYS B 1 146 ? 23.25 0.727 4.836 1 86.62 146 LYS B CA 1
ATOM 2476 C C . LYS B 1 146 ? 23 -0.608 4.145 1 86.62 146 LYS B C 1
ATOM 2478 O O . LYS B 1 146 ? 23.906 -1.435 4.016 1 86.62 146 LYS B O 1
ATOM 2483 N N . ALA B 1 147 ? 21.797 -0.812 3.648 1 75.62 147 ALA B N 1
ATOM 2484 C CA . ALA B 1 147 ? 21.438 -2.062 2.984 1 75.62 147 ALA B CA 1
ATOM 2485 C C . ALA B 1 147 ? 22.062 -2.145 1.594 1 75.62 147 ALA B C 1
ATOM 2487 O O . ALA B 1 147 ? 22.297 -3.24 1.078 1 75.62 147 ALA B O 1
ATOM 2488 N N . ASN B 1 148 ? 22.328 -1.055 1.02 1 72 148 ASN B N 1
ATOM 2489 C CA . ASN B 1 148 ? 22.906 -1.003 -0.319 1 72 148 ASN B CA 1
ATOM 2490 C C . ASN B 1 148 ? 24.422 -1.132 -0.277 1 72 148 ASN B C 1
ATOM 2492 O O . ASN B 1 148 ? 25.062 -1.298 -1.315 1 72 148 ASN B O 1
ATOM 2496 N N . LYS B 1 149 ? 25.016 -1.027 0.89 1 64.81 149 LYS B N 1
ATOM 2497 C CA . LYS B 1 149 ? 26.453 -1.245 1.026 1 64.81 149 LYS B CA 1
ATOM 2498 C C . LYS B 1 149 ? 26.766 -2.717 1.282 1 64.81 149 LYS B C 1
ATOM 2500 O O . LYS B 1 149 ? 25.953 -3.432 1.88 1 64.81 149 LYS B O 1
#

Foldseek 3Di:
DPPPDDVVVVVVVVVVVVVQVVVQCVVVVVVLVVVQADQLLPDDDDPCLVVLQVLLCVLVVPDDLQDFDDQCCCPDPVNVVSCCVSLVVCVVPDPQSFRKYKDFRGLQDDDDDVGIDIDGNVVRSNSSSNCSNVRSNRVSNVVSVVVVD/DPPPDDVVVVVVVVVVVVVQVVVQCVVVVVVLVVVQADQLLPDDDDPCLVVLQVLLCVLVVVDDLQDFDDQCCCPDPVNVVSVVVSLVVCVVPDPQSFRKYKDFRGLQDDDDDVGIDIDGNVVRSNSSSNCSNVRSNRVSNVVSVVVVD

Solvent-accessible surface area (backbone atoms only — not comparable to full-atom values): 16314 Å² total; per-residue (Å²): 128,82,72,77,87,47,65,67,58,51,50,52,49,50,49,51,45,46,53,45,34,40,52,26,38,42,52,50,44,52,52,51,55,45,28,41,75,37,44,23,54,76,59,77,89,53,97,49,49,70,59,46,42,54,52,46,42,68,75,40,68,85,67,54,59,81,46,68,59,57,63,67,58,48,66,29,74,68,32,40,51,54,51,50,61,58,52,56,72,34,65,93,70,41,86,62,36,77,36,65,36,69,35,55,31,30,60,87,55,64,69,36,82,92,31,40,40,82,37,34,35,43,56,43,50,46,51,49,51,46,21,11,70,69,44,50,39,28,60,48,16,53,52,44,53,59,70,73,106,130,82,70,76,88,49,67,67,58,51,50,52,48,50,50,49,45,47,53,46,34,38,51,26,37,41,52,51,42,52,52,52,56,46,28,40,75,38,45,24,55,74,59,76,90,55,98,51,49,69,60,45,43,53,52,46,40,70,74,40,67,83,66,53,60,82,46,66,60,58,64,66,56,48,67,29,75,69,32,38,50,53,51,49,62,58,52,57,72,34,64,93,70,42,85,63,37,79,36,65,35,69,34,56,30,29,60,88,54,63,70,36,81,92,31,42,40,83,37,33,36,42,56,43,50,46,50,49,50,46,23,12,69,68,46,52,39,29,61,48,16,53,52,43,53,57,68,74,99

Nearest PDB structures (foldseek):
  2jyn-assembly1_A  TM=8.405E-01  e=4.699E-12  Saccharomyces cerevisiae
  2jyn-assembly1_A  TM=8.495E-01  e=2.783E-12  Saccharomyces cerevisiae

Organism: Aspergillus tubingensis (strain CBS 134.48) (NCBI:txid767770)

Radius of gyration: 20.82 Å; Cα contacts (8 Å, |Δi|>4): 339; chains: 2; bounding box: 62×55×41 Å